Protein AF-A0A519DHJ1-F1 (afdb_monomer_lite)

Foldseek 3Di:
DDDDDDDPPDDDPDDDDDDDDDDDDDDDDDDPPPPPDPPQPPLVVLLVLLVVLQVQLQQCFAAPVDRGVVRLQVCLVVQLVCCVPVVVVVCVVVVDDPLRSVLSNLSSCLSVLLVVLSVVLVVVVVVVNLVSLQVSLCSLLVSVVSSQVSCCVPPNDDDDDRNRVSSVSSSVSSVSSRSPVRPPPVPPPPDPVNVVVVVVVVVVVVVVVVVPPDDDDDD

Sequence (219 aa):
MEEEEKGWWEATSGDEPEPEIKPETTQATEAPETTIGFDVLPRIKVLTISSVGLFFGLSSHWSWWYSSGFEALRNSFSDVAFILTDGRSLYSEWGLNPLEYIEWLMFPLLPLVFVTTFVVTWYNSLQGDWEFGRKASIFHLSFFGVWYLLSISQWGLFFPDSYNYGLWIAAASGIGLHPTVYGLVELEVLDEEEIANLAEDRNAGAEWLDEMQFPGNLP

Secondary structure (DSSP, 8-state):
-------TT---S-----------------------------HHHHHHHHHHHHHHHHHS--BTTBSSHHHHHHHHHHHHHHHHHTHHHHHHHHT--HHHHHHHHHHHHHHHHHHHHHHHHHHHHHHT--HHHHHHHHHHHHHHHHHHHHHHHHH------TTTHHHHHHHHHGGGG-GGGGT--------HHHHHHHHHHHHHHHHHHHHT-PPP---

Structure (mmCIF, N/CA/C/O backbone):
data_AF-A0A519DHJ1-F1
#
_entry.id   AF-A0A519DHJ1-F1
#
loop_
_atom_site.group_PDB
_atom_site.id
_atom_site.type_symbol
_atom_site.label_atom_id
_atom_site.label_alt_id
_atom_site.label_comp_id
_atom_site.label_asym_id
_atom_site.label_entity_id
_atom_site.label_seq_id
_atom_site.pdbx_PDB_ins_code
_atom_site.Cartn_x
_atom_site.Cartn_y
_atom_site.Cartn_z
_atom_site.occupancy
_atom_site.B_iso_or_equiv
_atom_site.auth_seq_id
_atom_site.auth_comp_id
_atom_site.auth_asym_id
_atom_site.auth_atom_id
_atom_site.pdbx_PDB_model_num
ATOM 1 N N . MET A 1 1 ? 42.495 -21.250 25.488 1.00 40.22 1 MET A N 1
ATOM 2 C CA . MET A 1 1 ? 41.791 -20.311 26.380 1.00 40.22 1 MET A CA 1
ATOM 3 C C . MET A 1 1 ? 41.094 -19.363 25.440 1.00 40.22 1 MET A C 1
ATOM 5 O O . MET A 1 1 ? 41.736 -18.469 24.912 1.00 40.22 1 MET A O 1
ATOM 9 N N . GLU A 1 2 ? 39.864 -19.713 25.095 1.00 40.19 2 GLU A N 1
ATOM 10 C CA . GLU A 1 2 ? 38.984 -18.906 24.257 1.00 40.19 2 GLU A CA 1
ATOM 11 C C . GLU A 1 2 ? 37.941 -18.337 25.217 1.00 40.19 2 GLU A C 1
ATOM 13 O O . GLU A 1 2 ? 37.320 -19.093 25.965 1.00 40.19 2 GLU A O 1
ATOM 18 N N . GLU A 1 3 ? 37.866 -17.012 25.295 1.00 46.22 3 GLU A N 1
ATOM 19 C CA . GLU A 1 3 ? 36.799 -16.313 26.003 1.00 46.22 3 GLU A CA 1
ATOM 20 C C . GLU A 1 3 ? 35.572 -16.326 25.087 1.00 46.22 3 GLU A C 1
ATOM 22 O O . GLU A 1 3 ? 35.619 -15.799 23.976 1.00 46.22 3 GLU A O 1
ATOM 27 N N . GLU A 1 4 ? 34.495 -16.981 25.519 1.00 49.06 4 GLU A N 1
ATOM 28 C CA . GLU A 1 4 ? 33.206 -16.929 24.829 1.00 49.06 4 GLU A CA 1
ATOM 29 C C . GLU A 1 4 ? 32.574 -15.546 25.065 1.00 49.06 4 GLU A C 1
ATOM 31 O O . GLU A 1 4 ? 32.216 -15.193 26.192 1.00 49.06 4 GLU A O 1
ATOM 36 N N . GLU A 1 5 ? 32.457 -14.740 24.005 1.00 46.06 5 GLU A N 1
ATOM 37 C CA . GLU A 1 5 ? 31.700 -13.485 24.022 1.00 46.06 5 GLU A CA 1
ATOM 38 C C . GLU A 1 5 ? 30.208 -13.775 24.250 1.00 46.06 5 GLU A C 1
ATOM 40 O O . GLU A 1 5 ? 29.524 -14.338 23.393 1.00 46.06 5 GLU A O 1
ATOM 45 N N . LYS A 1 6 ? 29.686 -13.353 25.406 1.00 54.97 6 LYS A N 1
ATOM 46 C CA . LYS A 1 6 ? 28.247 -13.355 25.689 1.00 54.97 6 LYS A CA 1
ATOM 47 C C . LYS A 1 6 ? 27.533 -12.311 24.834 1.00 54.97 6 LYS A C 1
ATOM 49 O O . LYS A 1 6 ? 27.802 -11.116 24.944 1.00 54.97 6 LYS A O 1
ATOM 54 N N . GLY A 1 7 ? 26.587 -12.762 24.015 1.00 42.69 7 GLY A N 1
ATOM 55 C CA . GLY A 1 7 ? 25.703 -11.888 23.249 1.00 42.69 7 GLY A CA 1
ATOM 56 C C . GLY A 1 7 ? 24.748 -11.102 24.152 1.00 42.69 7 GLY A C 1
ATOM 57 O O . GLY A 1 7 ? 24.217 -11.629 25.126 1.00 42.69 7 GLY A O 1
ATOM 58 N N . TRP A 1 8 ? 24.467 -9.849 23.792 1.00 54.00 8 TRP A N 1
ATOM 59 C CA . TRP A 1 8 ? 23.579 -8.915 24.512 1.00 54.00 8 TRP A CA 1
ATOM 60 C C . TRP A 1 8 ? 22.088 -9.324 24.540 1.00 54.00 8 TRP A C 1
ATOM 62 O O . TRP A 1 8 ? 21.239 -8.556 24.984 1.00 54.00 8 TRP A O 1
ATOM 72 N N . TRP A 1 9 ? 21.773 -10.529 24.061 1.00 52.12 9 TRP A N 1
ATOM 73 C CA . TRP A 1 9 ? 20.447 -11.145 23.977 1.00 52.12 9 TRP A CA 1
ATOM 74 C C . TRP A 1 9 ? 20.270 -12.345 24.928 1.00 52.12 9 TRP A C 1
ATOM 76 O O . TRP A 1 9 ? 19.193 -12.940 24.959 1.00 52.12 9 TRP A O 1
ATOM 86 N N . GLU A 1 10 ? 21.289 -12.724 25.706 1.00 52.91 10 GLU A N 1
ATOM 87 C CA . GLU A 1 10 ? 21.127 -13.716 26.775 1.00 52.91 10 GLU A CA 1
ATOM 88 C C . GLU A 1 10 ? 20.484 -13.063 28.005 1.00 52.91 10 GLU A C 1
ATOM 90 O O . GLU A 1 10 ? 21.122 -12.309 28.738 1.00 52.91 10 GLU A O 1
ATOM 95 N N . ALA A 1 11 ? 19.202 -13.353 28.235 1.00 44.94 11 ALA A N 1
ATOM 96 C CA . ALA A 1 11 ? 18.506 -12.947 29.449 1.00 44.94 11 ALA A CA 1
ATOM 97 C C . ALA A 1 11 ? 19.162 -13.608 30.674 1.00 44.94 11 ALA A C 1
ATOM 99 O O . ALA A 1 11 ? 19.157 -14.833 30.815 1.00 44.94 11 ALA A O 1
ATOM 100 N N . THR A 1 12 ? 19.724 -12.802 31.574 1.00 44.00 12 THR A N 1
ATOM 101 C CA . THR A 1 12 ? 20.176 -13.257 32.890 1.00 44.00 12 THR A CA 1
ATOM 102 C C . THR A 1 12 ? 18.972 -13.727 33.700 1.00 44.00 12 THR A C 1
ATOM 104 O O . THR A 1 12 ? 18.143 -12.928 34.127 1.00 44.00 12 THR A O 1
ATOM 107 N N . SER A 1 13 ? 18.870 -15.039 33.909 1.00 46.06 13 SER A N 1
ATOM 108 C CA . SER A 1 13 ? 17.897 -15.663 34.803 1.00 46.06 13 SER A CA 1
ATOM 109 C C . SER A 1 13 ? 18.254 -15.337 36.256 1.00 46.06 13 SER A C 1
ATOM 111 O O . SER A 1 13 ? 19.027 -16.069 36.879 1.00 46.06 13 SER A O 1
ATOM 113 N N . GLY A 1 14 ? 17.763 -14.218 36.785 1.00 47.16 14 GLY A N 1
ATOM 114 C CA . GLY A 1 14 ? 18.084 -13.874 38.166 1.00 47.16 14 GLY A CA 1
ATOM 115 C C . GLY A 1 14 ? 17.591 -12.542 38.704 1.00 47.16 14 GLY A C 1
ATOM 116 O O . GLY A 1 14 ? 18.294 -12.011 39.544 1.00 47.16 14 GLY A O 1
ATOM 117 N N . ASP A 1 15 ? 16.435 -12.030 38.277 1.00 42.12 15 ASP A N 1
ATOM 118 C CA . ASP A 1 15 ? 15.761 -10.916 38.968 1.00 42.12 15 ASP A CA 1
ATOM 119 C C . ASP A 1 15 ? 14.231 -11.093 38.887 1.00 42.12 15 ASP A C 1
ATOM 121 O O . ASP A 1 15 ? 13.513 -10.355 38.217 1.00 42.12 15 ASP A O 1
ATOM 125 N N . GLU A 1 16 ? 13.729 -12.137 39.548 1.00 45.50 16 GLU A N 1
ATOM 126 C CA . GLU A 1 16 ? 12.328 -12.222 39.980 1.00 45.50 16 GLU A CA 1
ATOM 127 C C . GLU A 1 16 ? 12.274 -11.689 41.423 1.00 45.50 16 GLU A C 1
ATOM 129 O O . GLU A 1 16 ? 12.840 -12.332 42.312 1.00 45.50 16 GLU A O 1
ATOM 134 N N . PRO A 1 17 ? 11.648 -10.534 41.712 1.00 41.81 17 PRO A N 1
ATOM 135 C CA . PRO A 1 17 ? 11.369 -10.168 43.093 1.00 41.81 17 PRO A CA 1
ATOM 136 C C . PRO A 1 17 ? 10.131 -10.932 43.593 1.00 41.81 17 PRO A C 1
ATOM 138 O O . PRO A 1 17 ? 9.044 -10.826 43.023 1.00 41.81 17 PRO A O 1
ATOM 141 N N . GLU A 1 18 ? 10.307 -11.713 44.664 1.00 38.34 18 GLU A N 1
ATOM 142 C CA . GLU A 1 18 ? 9.231 -12.386 45.405 1.00 38.34 18 GLU A CA 1
ATOM 143 C C . GLU A 1 18 ? 8.137 -11.396 45.869 1.00 38.34 18 GLU A C 1
ATOM 145 O O . GLU A 1 18 ? 8.435 -10.242 46.191 1.00 38.34 18 GLU A O 1
ATOM 150 N N . PRO A 1 19 ? 6.863 -11.828 45.959 1.00 42.72 19 PRO A N 1
ATOM 151 C CA . PRO A 1 19 ? 5.758 -10.951 46.332 1.00 42.72 19 PRO A CA 1
ATOM 152 C C . PRO A 1 19 ? 5.766 -10.630 47.837 1.00 42.72 19 PRO A C 1
ATOM 154 O O . PRO A 1 19 ? 5.479 -11.487 48.676 1.00 42.72 19 PRO A O 1
ATOM 157 N N . GLU A 1 20 ? 6.024 -9.370 48.191 1.00 37.19 20 GLU A N 1
ATOM 158 C CA . GLU A 1 20 ? 5.826 -8.869 49.553 1.00 37.19 20 GLU A CA 1
ATOM 159 C C . GLU A 1 20 ? 4.329 -8.675 49.856 1.00 37.19 20 GLU A C 1
ATOM 161 O O . GLU A 1 20 ? 3.652 -7.805 49.310 1.00 37.19 20 GLU A O 1
ATOM 166 N N . ILE A 1 21 ? 3.801 -9.491 50.769 1.00 45.00 21 ILE A N 1
ATOM 167 C CA . ILE A 1 21 ? 2.450 -9.365 51.330 1.00 45.00 21 ILE A CA 1
ATOM 168 C C . ILE A 1 21 ? 2.500 -8.445 52.556 1.00 45.00 21 ILE A C 1
ATOM 170 O O . ILE A 1 21 ? 3.233 -8.759 53.492 1.00 45.00 21 ILE A O 1
ATOM 174 N N . LYS A 1 22 ? 1.651 -7.404 52.623 1.00 35.47 22 LYS A N 1
ATOM 175 C CA . LYS A 1 22 ? 1.133 -6.783 53.872 1.00 35.47 22 LYS A CA 1
ATOM 176 C C . LYS A 1 22 ? -0.186 -6.001 53.613 1.00 35.47 22 LYS A C 1
ATOM 178 O O . LYS A 1 22 ? -0.484 -5.727 52.457 1.00 35.47 22 LYS A O 1
ATOM 183 N N . PRO A 1 23 ? -1.025 -5.739 54.643 1.00 39.06 23 PRO A N 1
ATOM 184 C CA . PRO A 1 23 ? -2.474 -5.977 54.592 1.00 39.06 23 PRO A CA 1
ATOM 185 C C . PRO A 1 23 ? -3.360 -4.724 54.417 1.00 39.06 23 PRO A C 1
ATOM 187 O O . PRO A 1 23 ? -2.905 -3.596 54.571 1.00 39.06 23 PRO A O 1
ATOM 190 N N . GLU A 1 24 ? -4.644 -4.992 54.133 1.00 40.38 24 GLU A N 1
ATOM 191 C CA . GLU A 1 24 ? -5.805 -4.094 53.972 1.00 40.38 24 GLU A CA 1
ATOM 192 C C . GLU A 1 24 ? -5.833 -2.826 54.845 1.00 40.38 24 GLU A C 1
ATOM 194 O O . GLU A 1 24 ? -5.648 -2.895 56.061 1.00 40.38 24 GLU A O 1
ATOM 199 N N . THR A 1 25 ? -6.269 -1.701 54.259 1.00 30.94 25 THR A N 1
ATOM 200 C CA . THR A 1 25 ? -7.565 -1.025 54.540 1.00 30.94 25 THR A CA 1
ATOM 201 C C . THR A 1 25 ? -7.517 0.412 54.009 1.00 30.94 25 THR A C 1
ATOM 203 O O . THR A 1 25 ? -6.634 1.169 54.399 1.00 30.94 25 THR A O 1
ATOM 206 N N . THR A 1 26 ? -8.482 0.815 53.175 1.00 30.89 26 THR A N 1
ATOM 207 C CA . THR A 1 26 ? -9.394 1.966 53.389 1.00 30.89 26 THR A CA 1
ATOM 208 C C . THR A 1 26 ? -10.263 2.130 52.139 1.00 30.89 26 THR A C 1
ATOM 210 O O . THR A 1 26 ? -9.759 2.317 51.037 1.00 30.89 26 THR A O 1
ATOM 213 N N . GLN A 1 27 ? -11.580 2.027 52.323 1.00 41.66 27 GLN A N 1
ATOM 214 C CA . GLN A 1 27 ? -12.593 2.332 51.316 1.00 41.66 27 GLN A CA 1
ATOM 215 C C . GLN A 1 27 ? -12.433 3.777 50.820 1.00 41.66 27 GLN A C 1
ATOM 217 O O . GLN A 1 27 ? -12.590 4.710 51.607 1.00 41.66 27 GLN A O 1
ATOM 222 N N . ALA A 1 28 ? -12.195 3.958 49.523 1.00 33.06 28 ALA A N 1
ATOM 223 C CA . ALA A 1 28 ? -12.460 5.208 48.826 1.00 33.06 28 ALA A CA 1
ATOM 224 C C . ALA A 1 28 ? -13.655 4.971 47.900 1.00 33.06 28 ALA A C 1
ATOM 226 O O . ALA A 1 28 ? -13.609 4.145 46.993 1.00 33.06 28 ALA A O 1
ATOM 227 N N . THR A 1 29 ? -14.757 5.645 48.209 1.00 32.31 29 THR A N 1
ATOM 228 C CA . THR A 1 29 ? -15.962 5.738 47.387 1.00 32.31 29 THR A CA 1
ATOM 229 C C . THR A 1 29 ? -15.586 6.138 45.960 1.00 32.31 29 THR A C 1
ATOM 231 O O . THR A 1 29 ? -15.068 7.234 45.759 1.00 32.31 29 THR A O 1
ATOM 234 N N . GLU A 1 30 ? -15.863 5.276 44.980 1.00 34.72 30 GLU A N 1
ATOM 235 C CA . GLU A 1 30 ? -15.754 5.614 43.558 1.00 34.72 30 GLU A CA 1
ATOM 236 C C . GLU A 1 30 ? -16.754 6.735 43.234 1.00 34.72 30 GLU A C 1
ATOM 238 O O . GLU A 1 30 ? -17.969 6.526 43.173 1.00 34.72 30 GLU A O 1
ATOM 243 N N . ALA A 1 31 ? -16.246 7.956 43.066 1.00 35.00 31 ALA A N 1
ATOM 244 C CA . ALA A 1 31 ? -16.953 9.003 42.347 1.00 35.00 31 ALA A CA 1
ATOM 245 C C . ALA A 1 31 ? -16.888 8.662 40.846 1.00 35.00 31 ALA A C 1
ATOM 247 O O . ALA A 1 31 ? -15.825 8.260 40.374 1.00 35.00 31 ALA A O 1
ATOM 248 N N . PRO A 1 32 ? -17.983 8.792 40.076 1.00 38.66 32 PRO A N 1
ATOM 249 C CA . PRO A 1 32 ? -17.944 8.502 38.652 1.00 38.66 32 PRO A CA 1
ATOM 250 C C . PRO A 1 32 ? -17.073 9.553 37.959 1.00 38.66 32 PRO A C 1
ATOM 252 O O . PRO A 1 32 ? -17.471 10.714 37.834 1.00 38.66 32 PRO A O 1
ATOM 255 N N . GLU A 1 33 ? -15.885 9.148 37.507 1.00 40.34 33 GLU A N 1
ATOM 256 C CA . GLU A 1 33 ? -15.060 9.951 36.611 1.00 40.34 33 GLU A CA 1
ATOM 257 C C . GLU A 1 33 ? -15.881 10.289 35.369 1.00 40.34 33 GLU A C 1
ATOM 259 O O . GLU A 1 33 ? -16.184 9.450 34.518 1.00 40.34 33 GLU A O 1
ATOM 264 N N . THR A 1 34 ? -16.286 11.550 35.286 1.00 36.47 34 THR A N 1
ATOM 265 C CA . THR A 1 34 ? -16.952 12.087 34.109 1.00 36.47 34 THR A CA 1
ATOM 266 C C . THR A 1 34 ? -15.848 12.453 33.125 1.00 36.47 34 THR A C 1
ATOM 268 O O . THR A 1 34 ? -15.402 13.595 33.064 1.00 36.47 34 THR A O 1
ATOM 271 N N . THR A 1 35 ? -15.342 11.459 32.395 1.00 37.88 35 THR A N 1
ATOM 272 C CA . THR A 1 35 ? -14.399 11.689 31.299 1.00 37.88 35 THR A CA 1
ATOM 273 C C . THR A 1 35 ? -15.132 12.412 30.171 1.00 37.88 35 THR A C 1
ATOM 275 O O . THR A 1 35 ? -16.057 11.892 29.549 1.00 37.88 35 THR A O 1
ATOM 278 N N . ILE A 1 36 ? -14.738 13.663 29.936 1.00 37.31 36 ILE A N 1
ATOM 279 C CA . ILE A 1 36 ? -15.196 14.479 28.812 1.00 37.31 36 ILE A CA 1
ATOM 280 C C . ILE A 1 36 ? -14.536 13.904 27.558 1.00 37.31 36 ILE A C 1
ATOM 282 O O . ILE A 1 36 ? -13.370 14.161 27.273 1.00 37.31 36 ILE A O 1
ATOM 286 N N . GLY A 1 37 ? -15.275 13.053 26.849 1.00 32.22 37 GLY A N 1
ATOM 287 C CA . GLY A 1 37 ? -14.807 12.400 25.637 1.00 32.22 37 GLY A CA 1
ATOM 288 C C . GLY A 1 37 ? -14.694 13.384 24.477 1.00 32.22 37 GLY A C 1
ATOM 289 O O . GLY A 1 37 ? -15.698 13.869 23.961 1.00 32.22 37 GLY A O 1
ATOM 290 N N . PHE A 1 38 ? -13.473 13.595 23.985 1.00 35.19 38 PHE A N 1
ATOM 291 C CA . PHE A 1 38 ? -13.293 13.608 22.534 1.00 35.19 38 PHE A CA 1
ATOM 292 C C . PHE A 1 38 ? -13.872 12.274 22.048 1.00 35.19 38 PHE A C 1
ATOM 294 O O . PHE A 1 38 ? -13.534 11.252 22.640 1.00 35.19 38 PHE A O 1
ATOM 301 N N . ASP A 1 39 ? -14.796 12.260 21.086 1.00 40.59 39 ASP A N 1
ATOM 302 C CA . ASP A 1 39 ? -15.514 11.039 20.685 1.00 40.59 39 ASP A CA 1
ATOM 303 C C . ASP A 1 39 ? -14.516 10.007 20.114 1.00 40.59 39 ASP A C 1
ATOM 305 O O . ASP A 1 39 ? -14.230 9.951 18.915 1.00 40.59 39 ASP A O 1
ATOM 309 N N . VAL A 1 40 ? -13.914 9.210 21.001 1.00 52.69 40 VAL A N 1
ATOM 310 C CA . VAL A 1 40 ? -13.003 8.118 20.676 1.00 52.69 40 VAL A CA 1
ATOM 311 C C . VAL A 1 40 ? -13.839 7.101 19.924 1.00 52.69 40 VAL A C 1
ATOM 313 O O . VAL A 1 40 ? -14.666 6.394 20.503 1.00 52.69 40 VAL A O 1
ATOM 316 N N . LEU A 1 41 ? -13.650 7.038 18.606 1.00 59.75 41 LEU A N 1
ATOM 317 C CA . LEU A 1 41 ? -14.301 6.036 17.774 1.00 59.75 41 LEU A CA 1
ATOM 318 C C . LEU A 1 41 ? -14.022 4.646 18.378 1.00 59.75 41 LEU A C 1
ATOM 320 O O . LEU A 1 41 ? -12.856 4.276 18.537 1.00 59.75 41 LEU A O 1
ATOM 324 N N . PRO A 1 42 ? -15.064 3.859 18.716 1.00 68.88 42 PRO A N 1
ATOM 325 C CA . PRO A 1 42 ? -14.884 2.528 19.272 1.00 68.88 42 PRO A CA 1
ATOM 326 C C . PRO A 1 42 ? -13.931 1.706 18.404 1.00 68.88 42 PRO A C 1
ATOM 328 O O . PRO A 1 42 ? -14.093 1.665 17.184 1.00 68.88 42 PRO A O 1
ATOM 331 N N . ARG A 1 43 ? -12.973 1.007 19.020 1.00 70.69 43 ARG A N 1
ATOM 332 C CA . ARG A 1 43 ? -11.906 0.265 18.314 1.00 70.69 43 ARG A CA 1
ATOM 333 C C . ARG A 1 43 ? -12.433 -0.662 17.211 1.00 70.69 43 ARG A C 1
ATOM 335 O O . ARG A 1 43 ? -11.867 -0.728 16.126 1.00 70.69 43 ARG A O 1
ATOM 342 N N . ILE A 1 44 ? -13.569 -1.318 17.454 1.00 74.44 44 ILE A N 1
ATOM 343 C CA . ILE A 1 44 ? -14.252 -2.171 16.467 1.00 74.44 44 ILE A CA 1
ATOM 344 C C . ILE A 1 44 ? -14.730 -1.363 15.252 1.00 74.44 44 ILE A C 1
ATOM 346 O O . ILE A 1 44 ? -14.609 -1.832 14.122 1.00 74.44 44 ILE A O 1
ATOM 350 N N . LYS A 1 45 ? -15.248 -0.145 15.452 1.00 77.25 45 LYS A N 1
ATOM 351 C CA . LYS A 1 45 ? -15.658 0.733 14.346 1.00 77.25 45 LYS A CA 1
ATOM 352 C C . LYS A 1 45 ? -14.456 1.160 13.514 1.00 77.25 45 LYS A C 1
ATOM 354 O O . LYS A 1 45 ? -14.558 1.155 12.295 1.00 77.25 45 LYS A O 1
ATOM 359 N N . VAL A 1 46 ? -13.323 1.463 14.145 1.00 75.81 46 VAL A N 1
ATOM 360 C CA . VAL A 1 46 ? -12.081 1.799 13.436 1.00 75.81 46 VAL A CA 1
ATOM 361 C C . VAL A 1 46 ? -11.604 0.631 12.582 1.00 75.81 46 VAL A C 1
ATOM 363 O O . VAL A 1 46 ? -11.423 0.791 11.379 1.00 75.81 46 VAL A O 1
ATOM 366 N N . LEU A 1 47 ? -11.467 -0.554 13.180 1.00 80.88 47 LEU A N 1
ATOM 367 C CA . LEU A 1 47 ? -11.087 -1.760 12.449 1.00 80.88 47 LEU A CA 1
ATOM 368 C C . LEU A 1 47 ? -12.064 -2.047 11.307 1.00 80.88 47 LEU A C 1
ATOM 370 O O . LEU A 1 47 ? -11.635 -2.418 10.220 1.00 80.88 47 LEU A O 1
ATOM 374 N N . THR A 1 48 ? -13.363 -1.811 11.511 1.00 83.69 48 THR A N 1
ATOM 375 C CA . THR A 1 48 ? -14.381 -1.928 10.456 1.00 83.69 48 THR A CA 1
ATOM 376 C C . THR A 1 48 ? -14.143 -0.916 9.333 1.00 83.69 48 THR A C 1
ATOM 378 O O . THR A 1 48 ? -14.160 -1.297 8.168 1.00 83.69 48 THR A O 1
ATOM 381 N N . ILE A 1 49 ? -13.868 0.352 9.652 1.00 84.88 49 ILE A N 1
ATOM 382 C CA . ILE A 1 49 ? -13.565 1.392 8.658 1.00 84.88 49 ILE A CA 1
ATOM 383 C C . ILE A 1 49 ? -12.290 1.045 7.886 1.00 84.88 49 ILE A C 1
ATOM 385 O O . ILE A 1 49 ? -12.305 1.101 6.660 1.00 84.88 49 ILE A O 1
ATOM 389 N N . SER A 1 50 ? -11.221 0.614 8.562 1.00 86.81 50 SER A N 1
ATOM 390 C CA . SER A 1 50 ? -10.004 0.130 7.902 1.00 86.81 50 SER A CA 1
ATOM 391 C C . SER A 1 50 ? -10.266 -1.091 7.032 1.00 86.81 50 SER A C 1
ATOM 393 O O . SER A 1 50 ? -9.752 -1.153 5.923 1.00 86.81 50 SER A O 1
ATOM 395 N N . SER A 1 51 ? -11.102 -2.031 7.483 1.00 89.62 51 SER A N 1
ATOM 396 C CA . SER A 1 51 ? -11.482 -3.213 6.695 1.00 89.62 51 SER A CA 1
ATOM 397 C C . SER A 1 51 ? -12.183 -2.806 5.404 1.00 89.62 51 SER A C 1
ATOM 399 O O . SER A 1 51 ? -11.831 -3.268 4.321 1.00 89.62 51 SER A O 1
ATOM 401 N N . VAL A 1 52 ? -13.178 -1.922 5.523 1.00 91.19 52 VAL A N 1
ATOM 402 C CA . VAL A 1 52 ? -13.957 -1.413 4.391 1.00 91.19 52 VAL A CA 1
ATOM 403 C C . VAL A 1 52 ? -13.059 -0.611 3.455 1.00 91.19 52 VAL A C 1
ATOM 405 O O . VAL A 1 52 ? -13.121 -0.813 2.246 1.00 91.19 52 VAL A O 1
ATOM 408 N N . GLY A 1 53 ? -12.196 0.245 4.003 1.00 93.19 53 GLY A N 1
ATOM 409 C CA . GLY A 1 53 ? -11.221 1.022 3.246 1.00 93.19 53 GLY A CA 1
ATOM 410 C C . GLY A 1 53 ? -10.267 0.125 2.466 1.00 93.19 53 GLY A C 1
ATOM 411 O O . GLY A 1 53 ? -10.156 0.268 1.254 1.00 93.19 53 GLY A O 1
ATOM 412 N N . LEU A 1 54 ? -9.647 -0.858 3.121 1.00 95.19 54 LEU A N 1
ATOM 413 C CA . LEU A 1 54 ? -8.741 -1.796 2.463 1.00 95.19 54 LEU A CA 1
ATOM 414 C C . LEU A 1 54 ? -9.457 -2.591 1.368 1.00 95.19 54 LEU A C 1
ATOM 416 O O . LEU A 1 54 ? -8.959 -2.678 0.248 1.00 95.19 54 LEU A O 1
ATOM 420 N N . PHE A 1 55 ? -10.637 -3.140 1.662 1.00 96.12 55 PHE A N 1
ATOM 421 C CA . PHE A 1 55 ? -11.413 -3.901 0.685 1.00 96.12 55 PHE A CA 1
ATOM 422 C C . PHE A 1 55 ? -11.805 -3.047 -0.526 1.00 96.12 55 PHE A C 1
ATOM 424 O O . PHE A 1 55 ? -11.663 -3.488 -1.669 1.00 96.12 55 PHE A O 1
ATOM 431 N N . PHE A 1 56 ? -12.272 -1.819 -0.291 1.00 95.94 56 PHE A N 1
ATOM 432 C CA . PHE A 1 56 ? -12.635 -0.898 -1.360 1.00 95.94 56 PHE A CA 1
ATOM 433 C C . PHE A 1 56 ? -11.409 -0.485 -2.177 1.00 95.94 56 PHE A C 1
ATOM 435 O O . PHE A 1 56 ? -11.464 -0.519 -3.403 1.00 95.94 56 PHE A O 1
ATOM 442 N N . GLY A 1 57 ? -10.288 -0.176 -1.521 1.00 95.88 57 GLY A N 1
ATOM 443 C CA . GLY A 1 57 ? -9.022 0.146 -2.178 1.00 95.88 57 GLY A CA 1
ATOM 444 C C . GLY A 1 57 ? -8.516 -0.994 -3.063 1.00 95.88 57 GLY A C 1
ATOM 445 O O . GLY A 1 57 ? -8.191 -0.771 -4.225 1.00 95.88 57 GLY A O 1
ATOM 446 N N . LEU A 1 58 ? -8.552 -2.236 -2.567 1.00 97.19 58 LEU A N 1
ATOM 447 C CA . LEU A 1 58 ? -8.156 -3.421 -3.338 1.00 97.19 58 LEU A CA 1
ATOM 448 C C . LEU A 1 58 ? -9.131 -3.766 -4.471 1.00 97.19 58 LEU A C 1
ATOM 450 O O . LEU A 1 58 ? -8.717 -4.314 -5.488 1.00 97.19 58 LEU A O 1
ATOM 454 N N . SER A 1 59 ? -10.416 -3.449 -4.329 1.00 97.12 59 SER A N 1
ATOM 455 C CA . SER A 1 59 ? -11.413 -3.661 -5.392 1.00 97.12 59 SER A CA 1
ATOM 456 C C . SER A 1 59 ? -11.376 -2.578 -6.475 1.00 97.12 59 SER A C 1
ATOM 458 O O . SER A 1 59 ? -11.973 -2.747 -7.536 1.00 97.12 59 SER A O 1
ATOM 460 N N . SER A 1 60 ? -10.710 -1.460 -6.197 1.00 95.69 60 SER A N 1
ATOM 461 C CA . SER A 1 60 ? -10.668 -0.268 -7.039 1.00 95.69 60 SER A CA 1
ATOM 462 C C . SER A 1 60 ? -9.447 -0.243 -7.949 1.00 95.69 60 SER A C 1
ATOM 464 O O . SER A 1 60 ? -8.466 -0.939 -7.692 1.00 95.69 60 SER A O 1
ATOM 466 N N . HIS A 1 61 ? -9.493 0.613 -8.974 1.00 95.19 61 HIS A N 1
ATOM 467 C CA . HIS A 1 61 ? -8.397 0.808 -9.927 1.00 95.19 61 HIS A CA 1
ATOM 468 C C . HIS A 1 61 ? -7.083 1.131 -9.207 1.00 95.19 61 HIS A C 1
ATOM 470 O O . HIS A 1 61 ? -7.037 2.033 -8.366 1.00 95.19 61 HIS A O 1
ATOM 476 N N . TRP A 1 62 ? -6.034 0.369 -9.517 1.00 95.31 62 TRP A N 1
ATOM 477 C CA . TRP A 1 62 ? -4.799 0.359 -8.735 1.00 95.31 62 TRP A CA 1
ATOM 478 C C . TRP A 1 62 ? -3.657 1.109 -9.405 1.00 95.31 62 TRP A C 1
ATOM 480 O O . TRP A 1 62 ? -2.965 1.901 -8.769 1.00 95.31 62 TRP A O 1
ATOM 490 N N . SER A 1 63 ? -3.461 0.854 -10.692 1.00 92.75 63 SER A N 1
ATOM 491 C CA . SER A 1 63 ? -2.530 1.590 -11.535 1.00 92.75 63 SER A CA 1
ATOM 492 C C . SER A 1 63 ? -2.904 1.400 -12.995 1.00 92.75 63 SER A C 1
ATOM 494 O O . SER A 1 63 ? -3.785 0.615 -13.330 1.00 92.75 63 SER A O 1
ATOM 496 N N . TRP A 1 64 ? -2.154 2.041 -13.889 1.00 88.00 64 TRP A N 1
ATOM 497 C CA . TRP A 1 64 ? -2.260 1.784 -15.324 1.00 88.00 64 TRP A CA 1
ATOM 498 C C . TRP A 1 64 ? -2.122 0.291 -15.682 1.00 88.00 64 TRP A C 1
ATOM 500 O O . TRP A 1 64 ? -2.692 -0.167 -16.669 1.00 88.00 64 TRP A O 1
ATOM 510 N N . TRP A 1 65 ? -1.347 -0.474 -14.906 1.00 88.69 65 TRP A N 1
ATOM 511 C CA . TRP A 1 65 ? -1.043 -1.879 -15.202 1.00 88.69 65 TRP A CA 1
ATOM 512 C C . TRP A 1 65 ? -2.080 -2.845 -14.630 1.00 88.69 65 TRP A C 1
ATOM 514 O O . TRP A 1 65 ? -2.198 -3.963 -15.123 1.00 88.69 65 TRP A O 1
ATOM 524 N N . TYR A 1 66 ? -2.836 -2.416 -13.615 1.00 94.50 66 TYR A N 1
ATOM 525 C CA . TYR A 1 66 ? -3.759 -3.278 -12.887 1.00 94.50 66 TYR A CA 1
ATOM 526 C C . TYR A 1 66 ? -5.122 -2.625 -12.718 1.00 94.50 66 TYR A C 1
ATOM 528 O O . TYR A 1 66 ? -5.271 -1.571 -12.093 1.00 94.50 66 TYR A O 1
ATOM 536 N N . SER A 1 67 ? -6.145 -3.338 -13.188 1.00 94.12 67 SER A N 1
ATOM 537 C CA . SER A 1 67 ? -7.537 -2.911 -13.073 1.00 94.12 67 SER A CA 1
ATOM 538 C C . SER A 1 67 ? -8.024 -2.874 -11.625 1.00 94.12 67 SER A C 1
ATOM 540 O O . SER A 1 67 ? -8.982 -2.164 -11.323 1.00 94.12 67 SER A O 1
ATOM 542 N N . SER A 1 68 ? -7.381 -3.635 -10.731 1.00 97.06 68 SER A N 1
ATOM 543 C CA . SER A 1 68 ? -7.686 -3.646 -9.302 1.00 97.06 68 SER A CA 1
ATOM 544 C C . SER A 1 68 ? -6.484 -4.005 -8.429 1.00 97.06 68 SER A C 1
ATOM 546 O O . SER A 1 68 ? -5.542 -4.660 -8.877 1.00 97.06 68 SER A O 1
ATOM 548 N N . GLY A 1 69 ? -6.534 -3.638 -7.149 1.00 96.56 69 GLY A N 1
ATOM 549 C CA . GLY A 1 69 ? -5.533 -4.055 -6.166 1.00 96.56 69 GLY A CA 1
ATOM 550 C C . GLY A 1 69 ? -5.547 -5.560 -5.881 1.00 96.56 69 GLY A C 1
ATOM 551 O O . GLY A 1 69 ? -4.505 -6.124 -5.566 1.00 96.56 69 GLY A O 1
ATOM 552 N N . PHE A 1 70 ? -6.681 -6.247 -6.052 1.00 97.62 70 PHE A N 1
ATOM 553 C CA . PHE A 1 70 ? -6.735 -7.714 -6.003 1.00 97.62 70 PHE A CA 1
ATOM 554 C C . PHE A 1 70 ? -6.011 -8.367 -7.180 1.00 97.62 70 PHE A C 1
ATOM 556 O O . PHE A 1 70 ? -5.356 -9.395 -7.003 1.00 97.62 70 PHE A O 1
ATOM 563 N N . GLU A 1 71 ? -6.104 -7.778 -8.373 1.00 97.44 71 GLU A N 1
ATOM 564 C CA . GLU A 1 71 ? -5.314 -8.216 -9.522 1.00 97.44 71 GLU A CA 1
ATOM 565 C C . GLU A 1 71 ? -3.817 -7.997 -9.267 1.00 97.44 71 GLU A C 1
ATOM 567 O O . GLU A 1 71 ? -3.032 -8.929 -9.441 1.00 97.44 71 GLU A O 1
ATOM 572 N N . ALA A 1 72 ? -3.437 -6.821 -8.757 1.00 96.69 72 ALA A N 1
ATOM 573 C CA . ALA A 1 72 ? -2.059 -6.533 -8.361 1.00 96.69 72 ALA A CA 1
ATOM 574 C C . ALA A 1 72 ? -1.553 -7.510 -7.281 1.00 96.69 72 ALA A C 1
ATOM 576 O O . ALA A 1 72 ? -0.464 -8.061 -7.396 1.00 96.69 72 ALA A O 1
ATOM 577 N N . LEU A 1 73 ? -2.366 -7.806 -6.261 1.00 97.12 73 LEU A N 1
ATOM 578 C CA . LEU A 1 73 ? -2.040 -8.777 -5.213 1.00 97.12 73 LEU A CA 1
ATOM 579 C C . LEU A 1 73 ? -1.798 -10.177 -5.786 1.00 97.12 73 LEU A C 1
ATOM 581 O O . LEU A 1 73 ? -0.845 -10.850 -5.400 1.00 97.12 73 LEU A O 1
ATOM 585 N N . ARG A 1 74 ? -2.664 -10.619 -6.705 1.00 97.06 74 ARG A N 1
ATOM 586 C CA . ARG A 1 74 ? -2.555 -11.928 -7.355 1.00 97.06 74 ARG A CA 1
ATOM 587 C C . ARG A 1 74 ? -1.263 -12.051 -8.164 1.00 97.06 74 ARG A C 1
ATOM 589 O O . ARG A 1 74 ? -0.656 -13.120 -8.154 1.00 97.06 74 ARG A O 1
ATOM 596 N N . ASN A 1 75 ? -0.873 -10.991 -8.867 1.00 96.75 75 ASN A N 1
ATOM 597 C CA . ASN A 1 75 ? 0.303 -10.987 -9.739 1.00 96.75 75 ASN A CA 1
ATOM 598 C C . ASN A 1 75 ? 1.603 -10.620 -9.005 1.00 96.75 75 ASN A C 1
ATOM 600 O O . ASN A 1 75 ? 2.678 -10.931 -9.504 1.00 96.75 75 ASN A O 1
ATOM 604 N N . SER A 1 76 ? 1.512 -10.088 -7.783 1.00 95.81 76 SER A N 1
ATOM 605 C CA . SER A 1 76 ? 2.626 -9.576 -6.977 1.00 95.81 76 SER A CA 1
ATOM 606 C C . SER A 1 76 ? 3.887 -10.451 -6.986 1.00 95.81 76 SER A C 1
ATOM 608 O O . SER A 1 76 ? 4.972 -9.971 -7.302 1.00 95.81 76 SER A O 1
ATOM 610 N N . PHE A 1 77 ? 3.772 -11.756 -6.710 1.00 95.19 77 PHE A N 1
ATOM 611 C CA . PHE A 1 77 ? 4.938 -12.650 -6.714 1.00 95.19 77 PHE A CA 1
ATOM 612 C C . PHE A 1 77 ? 5.538 -12.857 -8.110 1.00 95.19 77 PHE A C 1
ATOM 614 O O . PHE A 1 77 ? 6.755 -12.979 -8.235 1.00 95.19 77 PHE A O 1
ATOM 621 N N . SER A 1 78 ? 4.697 -12.899 -9.147 1.00 95.12 78 SER A N 1
ATOM 622 C CA . SER A 1 78 ? 5.152 -12.982 -10.538 1.00 95.12 78 SER A CA 1
ATOM 623 C C . SER A 1 78 ? 5.885 -11.707 -10.943 1.00 95.12 78 SER A C 1
ATOM 625 O O . SER A 1 78 ? 6.921 -11.784 -11.594 1.00 95.12 78 SER A O 1
ATOM 627 N N . ASP A 1 79 ? 5.385 -10.550 -10.517 1.00 94.12 79 ASP A N 1
ATOM 628 C CA . ASP A 1 79 ? 5.973 -9.247 -10.827 1.00 94.12 79 ASP A CA 1
ATOM 629 C C . ASP A 1 79 ? 7.314 -9.060 -10.115 1.00 94.12 79 ASP A C 1
ATOM 631 O O . ASP A 1 79 ? 8.296 -8.646 -10.725 1.00 94.12 79 ASP A O 1
ATOM 635 N N . VAL A 1 80 ? 7.394 -9.448 -8.838 1.00 94.19 80 VAL A N 1
ATOM 636 C CA . VAL A 1 80 ? 8.657 -9.469 -8.085 1.00 94.19 80 VAL A CA 1
ATOM 637 C C . VAL A 1 80 ? 9.661 -10.402 -8.753 1.00 94.19 80 VAL A C 1
ATOM 639 O O . VAL A 1 80 ? 10.816 -10.022 -8.935 1.00 94.19 80 VAL A O 1
ATOM 642 N N . ALA A 1 81 ? 9.238 -11.609 -9.143 1.00 92.75 81 ALA A N 1
ATOM 643 C CA . ALA A 1 81 ? 10.111 -12.544 -9.842 1.00 92.75 81 ALA A CA 1
ATOM 644 C C . ALA A 1 81 ? 10.630 -11.936 -11.150 1.00 92.75 81 ALA A C 1
ATOM 646 O O . ALA A 1 81 ? 11.840 -11.907 -11.345 1.00 92.75 81 ALA A O 1
ATOM 647 N N . PHE A 1 82 ? 9.741 -11.373 -11.974 1.00 90.38 82 PHE A N 1
ATOM 648 C CA . PHE A 1 82 ? 10.089 -10.704 -13.227 1.00 90.38 82 PHE A CA 1
ATOM 649 C C . PHE A 1 82 ? 11.106 -9.574 -13.026 1.00 90.38 82 PHE A C 1
ATOM 651 O O . PHE A 1 82 ? 12.111 -9.512 -13.733 1.00 90.38 82 PHE A O 1
ATOM 658 N N . ILE A 1 83 ? 10.902 -8.702 -12.034 1.00 89.81 83 ILE A N 1
ATOM 659 C CA . ILE A 1 83 ? 11.838 -7.606 -11.742 1.00 89.81 83 ILE A CA 1
ATOM 660 C C . ILE A 1 83 ? 13.209 -8.162 -11.339 1.00 89.81 83 ILE A C 1
ATOM 662 O O . ILE A 1 83 ? 14.237 -7.673 -11.806 1.00 89.81 83 ILE A O 1
ATOM 666 N N . LEU A 1 84 ? 13.244 -9.211 -10.513 1.00 89.38 84 LEU A N 1
ATOM 667 C CA . LEU A 1 84 ? 14.494 -9.800 -10.033 1.00 89.38 84 LEU A CA 1
ATOM 668 C C . LEU A 1 84 ? 15.241 -10.621 -11.098 1.00 89.38 84 LEU A C 1
ATOM 670 O O . LEU A 1 84 ? 16.473 -10.676 -11.049 1.00 89.38 84 LEU A O 1
ATOM 674 N N . THR A 1 85 ? 14.539 -11.262 -12.037 1.00 87.12 85 THR A N 1
ATOM 675 C CA . THR A 1 85 ? 15.148 -12.091 -13.092 1.00 87.12 85 THR A CA 1
ATOM 676 C C . THR A 1 85 ? 15.467 -11.283 -14.338 1.00 87.12 85 THR A C 1
ATOM 678 O O . THR A 1 85 ? 16.620 -11.223 -14.766 1.00 87.12 85 THR A O 1
ATOM 681 N N . ASP A 1 86 ? 14.452 -10.636 -14.895 1.00 81.44 86 ASP A N 1
ATOM 682 C CA . ASP A 1 86 ? 14.507 -9.988 -16.201 1.00 81.44 86 ASP A CA 1
ATOM 683 C C . ASP A 1 86 ? 14.717 -8.479 -16.056 1.00 81.44 86 ASP A C 1
ATOM 685 O O . ASP A 1 86 ? 15.431 -7.866 -16.855 1.00 81.44 86 ASP A O 1
ATOM 689 N N . GLY A 1 87 ? 14.214 -7.885 -14.969 1.00 71.69 87 GLY A N 1
ATOM 690 C CA . GLY A 1 87 ? 14.388 -6.466 -14.657 1.00 71.69 87 GLY A CA 1
ATOM 691 C C . GLY A 1 87 ? 15.851 -6.041 -14.522 1.00 71.69 87 GLY A C 1
ATOM 692 O O . GLY A 1 87 ? 16.186 -4.909 -14.855 1.00 71.69 87 GLY A O 1
ATOM 693 N N . ARG A 1 88 ? 16.768 -6.942 -14.140 1.00 68.69 88 ARG A N 1
ATOM 694 C CA . ARG A 1 88 ? 18.211 -6.639 -14.094 1.00 68.69 88 ARG A CA 1
ATOM 695 C C . ARG A 1 88 ? 18.843 -6.483 -15.481 1.00 68.69 88 ARG A C 1
ATOM 697 O O . ARG A 1 88 ? 19.800 -5.726 -15.630 1.00 68.69 88 ARG A O 1
ATOM 704 N N . SER A 1 89 ? 18.331 -7.188 -16.488 1.00 70.19 89 SER A N 1
ATOM 705 C CA . SER A 1 89 ? 18.767 -6.992 -17.877 1.00 70.19 89 SER A CA 1
ATOM 706 C C . SER A 1 89 ? 18.213 -5.675 -18.431 1.00 70.19 89 SER A C 1
ATOM 708 O O . SER A 1 89 ? 18.974 -4.857 -18.956 1.00 70.19 89 SER A O 1
ATOM 710 N N . LEU A 1 90 ? 16.935 -5.398 -18.147 1.00 63.38 90 LEU A N 1
ATOM 711 C CA . LEU A 1 90 ? 16.251 -4.151 -18.495 1.00 63.38 90 LEU A CA 1
ATOM 712 C C . LEU A 1 90 ? 16.880 -2.928 -17.808 1.00 63.38 90 LEU A C 1
ATOM 714 O O . LEU A 1 90 ? 16.997 -1.884 -18.433 1.00 63.38 90 LEU A O 1
ATOM 718 N N . TYR A 1 91 ? 17.389 -3.064 -16.579 1.00 63.56 91 TYR A N 1
ATOM 719 C CA . TYR A 1 91 ? 18.130 -2.025 -15.850 1.00 63.56 91 TYR A CA 1
ATOM 720 C C . TYR A 1 91 ? 19.293 -1.448 -16.669 1.00 63.56 91 TYR A C 1
ATOM 722 O O . TYR A 1 91 ? 19.481 -0.234 -16.721 1.00 63.56 91 TYR A O 1
ATOM 730 N N . SER A 1 92 ? 20.061 -2.316 -17.337 1.00 66.69 92 SER A N 1
ATOM 731 C CA . SER A 1 92 ? 21.193 -1.886 -18.166 1.00 66.69 92 SER A CA 1
ATOM 732 C C . SER A 1 92 ? 20.771 -1.283 -19.505 1.00 66.69 92 SER A C 1
ATOM 734 O O . SER A 1 92 ? 21.438 -0.378 -19.999 1.00 66.69 92 SER A O 1
ATOM 736 N N . GLU A 1 93 ? 19.659 -1.750 -20.072 1.00 71.75 93 GLU A N 1
ATOM 737 C CA . GLU A 1 93 ? 19.150 -1.280 -21.363 1.00 71.75 93 GLU A CA 1
ATOM 738 C C . GLU A 1 93 ? 18.376 0.040 -21.242 1.00 71.75 93 GLU A C 1
ATOM 740 O O . GLU A 1 93 ? 18.428 0.872 -22.145 1.00 71.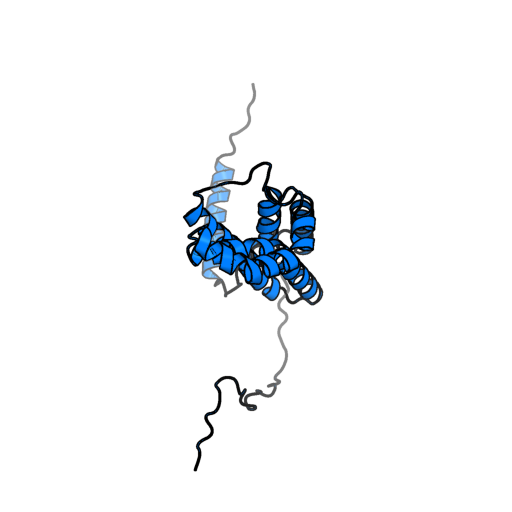75 93 GLU A O 1
ATOM 745 N N . TRP A 1 94 ? 17.671 0.243 -20.127 1.00 69.38 94 TRP A N 1
ATOM 746 C CA . TRP A 1 94 ? 16.785 1.388 -19.893 1.00 69.38 94 TRP A CA 1
ATOM 747 C C . TRP A 1 94 ? 17.468 2.483 -19.065 1.00 69.38 94 TRP A C 1
ATOM 749 O O . TRP A 1 94 ? 16.913 3.564 -18.896 1.00 69.38 94 TRP A O 1
ATOM 759 N N . GLY A 1 95 ? 18.692 2.229 -18.587 1.00 74.56 95 GLY A N 1
ATOM 760 C CA . GLY A 1 95 ? 19.490 3.204 -17.845 1.00 74.56 95 GLY A CA 1
ATOM 761 C C . GLY A 1 95 ? 18.923 3.541 -16.467 1.00 74.56 95 GLY A C 1
ATOM 762 O O . GLY A 1 95 ? 19.149 4.652 -15.987 1.00 74.56 95 GLY A O 1
ATOM 763 N N . LEU A 1 96 ? 18.197 2.604 -15.846 1.00 75.75 96 LEU A N 1
ATOM 764 C CA . LEU A 1 96 ? 17.556 2.820 -14.549 1.00 75.75 96 LEU A CA 1
ATOM 765 C C . LEU A 1 96 ? 18.613 3.077 -13.467 1.00 75.75 96 LEU A C 1
ATOM 767 O O . LEU A 1 96 ? 19.665 2.435 -13.418 1.00 75.75 96 LEU A O 1
ATOM 771 N N . ASN A 1 97 ? 18.327 4.008 -12.562 1.00 85.12 97 ASN A N 1
ATOM 772 C CA . ASN A 1 97 ? 19.136 4.222 -11.360 1.00 85.12 97 ASN A CA 1
ATOM 773 C C . ASN A 1 97 ? 18.793 3.150 -10.300 1.00 85.12 97 ASN A C 1
ATOM 775 O O . ASN A 1 97 ? 17.654 2.679 -10.267 1.00 85.12 97 ASN A O 1
ATOM 779 N N . PRO A 1 98 ? 19.707 2.778 -9.378 1.00 86.62 98 PRO A N 1
ATOM 780 C CA . PRO A 1 98 ? 19.364 1.888 -8.265 1.00 86.62 98 PRO A CA 1
ATOM 781 C C . PRO A 1 98 ? 18.096 2.276 -7.483 1.00 86.62 98 PRO A C 1
ATOM 783 O O . PRO A 1 98 ? 17.353 1.393 -7.065 1.00 86.62 98 PRO A O 1
ATOM 786 N N . LEU A 1 99 ? 17.823 3.573 -7.296 1.00 90.00 99 LEU A N 1
ATOM 787 C CA . LEU A 1 99 ? 16.621 4.046 -6.595 1.00 90.00 99 LEU A CA 1
ATOM 788 C C . LEU A 1 99 ? 15.328 3.747 -7.362 1.00 90.00 99 LEU A C 1
ATOM 790 O O . LEU A 1 99 ? 14.329 3.379 -6.752 1.00 90.00 99 LEU A O 1
ATOM 794 N N . GLU A 1 100 ? 15.363 3.864 -8.685 1.00 87.50 100 GLU A N 1
ATOM 795 C CA . GLU A 1 100 ? 14.235 3.549 -9.565 1.00 87.50 100 GLU A CA 1
ATOM 796 C C . GLU A 1 100 ? 13.968 2.042 -9.592 1.00 87.50 100 GLU A C 1
ATOM 798 O O . GLU A 1 100 ? 12.828 1.600 -9.509 1.00 87.50 100 GLU A O 1
ATOM 803 N N . TYR A 1 101 ? 15.030 1.233 -9.585 1.00 88.31 101 TYR A N 1
ATOM 804 C CA . TYR A 1 101 ? 14.899 -0.216 -9.463 1.00 88.31 101 TYR A CA 1
ATOM 805 C C . TYR A 1 101 ? 14.247 -0.635 -8.134 1.00 88.31 101 TYR A C 1
ATOM 807 O O . TYR A 1 101 ? 13.409 -1.536 -8.106 1.00 88.31 101 TYR A O 1
ATOM 815 N N . ILE A 1 102 ? 14.611 0.022 -7.025 1.00 91.50 102 ILE A N 1
ATOM 816 C CA . ILE A 1 102 ? 13.981 -0.217 -5.717 1.00 91.50 102 ILE A CA 1
ATOM 817 C C . ILE A 1 102 ? 12.509 0.204 -5.746 1.00 91.50 102 ILE A C 1
ATOM 819 O O . ILE A 1 102 ? 11.668 -0.541 -5.253 1.00 91.50 102 ILE A O 1
ATOM 823 N N . GLU A 1 103 ? 12.186 1.357 -6.333 1.00 92.56 103 GLU A N 1
ATOM 824 C CA . GLU A 1 103 ? 10.806 1.835 -6.486 1.00 92.56 103 GLU A CA 1
ATOM 825 C C . GLU A 1 103 ? 9.939 0.821 -7.241 1.00 92.56 103 GLU A C 1
ATOM 827 O O . GLU A 1 103 ? 8.915 0.378 -6.714 1.00 92.56 103 GLU A O 1
ATOM 832 N N . TRP A 1 104 ? 10.419 0.357 -8.399 1.00 91.25 104 TRP A N 1
ATOM 833 C CA . TRP A 1 104 ? 9.760 -0.681 -9.190 1.00 91.25 104 TRP A CA 1
ATOM 834 C C . TRP A 1 104 ? 9.567 -1.974 -8.407 1.00 91.25 104 TRP A C 1
ATOM 836 O O . TRP A 1 104 ? 8.512 -2.590 -8.509 1.00 91.25 104 TRP A O 1
ATOM 846 N N . LEU A 1 105 ? 10.556 -2.387 -7.609 1.00 92.94 105 LEU A N 1
ATOM 847 C CA . LEU A 1 105 ? 10.460 -3.588 -6.776 1.00 92.94 105 LEU A CA 1
ATOM 848 C C . LEU A 1 105 ? 9.468 -3.420 -5.616 1.00 92.94 105 LEU A C 1
ATOM 850 O O . LEU A 1 105 ? 8.800 -4.379 -5.230 1.00 92.94 105 LEU A O 1
ATOM 854 N N . MET A 1 106 ? 9.358 -2.218 -5.048 1.00 96.56 106 MET A N 1
ATOM 855 C CA . MET A 1 106 ? 8.423 -1.927 -3.963 1.00 96.56 106 MET A CA 1
ATOM 856 C C . MET A 1 106 ? 6.971 -1.918 -4.438 1.00 96.56 106 MET A C 1
ATOM 858 O O . MET A 1 106 ? 6.102 -2.385 -3.702 1.00 96.56 106 MET A O 1
ATOM 862 N N . PHE A 1 107 ? 6.699 -1.435 -5.654 1.00 95.31 107 PHE A N 1
ATOM 863 C CA . PHE A 1 107 ? 5.342 -1.331 -6.190 1.00 95.31 107 PHE A CA 1
ATOM 864 C C . PHE A 1 107 ? 4.521 -2.640 -6.121 1.00 95.31 107 PHE A C 1
ATOM 866 O O . PHE A 1 107 ? 3.444 -2.629 -5.514 1.00 95.31 107 PHE A O 1
ATOM 873 N N . PRO A 1 108 ? 4.988 -3.793 -6.644 1.00 95.75 108 PRO A N 1
ATOM 874 C CA . PRO A 1 108 ? 4.241 -5.045 -6.560 1.00 95.75 108 PRO A CA 1
ATOM 875 C C . PRO A 1 108 ? 4.132 -5.574 -5.127 1.00 95.75 108 PRO A C 1
ATOM 877 O O . PRO A 1 108 ? 3.236 -6.366 -4.846 1.00 95.75 108 PRO A O 1
ATOM 880 N N . LEU A 1 109 ? 4.988 -5.139 -4.198 1.00 97.38 109 LEU A N 1
ATOM 881 C CA . LEU A 1 109 ? 4.925 -5.535 -2.788 1.00 97.38 109 LEU A CA 1
ATOM 882 C C . LEU A 1 109 ? 3.869 -4.757 -1.990 1.00 97.38 109 LEU A C 1
ATOM 884 O O . LEU A 1 109 ? 3.426 -5.248 -0.953 1.00 97.38 109 LEU A O 1
ATOM 888 N N . LEU A 1 110 ? 3.424 -3.587 -2.461 1.00 97.06 110 LEU A N 1
ATOM 889 C CA . LEU A 1 110 ? 2.410 -2.763 -1.789 1.00 97.06 110 LEU A CA 1
ATOM 890 C C . LEU A 1 110 ? 1.136 -3.535 -1.405 1.00 97.06 110 LEU A C 1
ATOM 892 O O . LEU A 1 110 ? 0.797 -3.537 -0.219 1.00 97.06 110 LEU A O 1
ATOM 896 N N . PRO A 1 111 ? 0.435 -4.235 -2.323 1.00 96.44 111 PRO A N 1
ATOM 897 C CA . PRO A 1 111 ? -0.785 -4.948 -1.952 1.00 96.44 111 PRO A CA 1
ATOM 898 C C . PRO A 1 111 ? -0.519 -6.063 -0.926 1.00 96.44 111 PRO A C 1
ATOM 900 O O . PRO A 1 111 ? -1.345 -6.283 -0.039 1.00 96.44 111 PRO A O 1
ATOM 903 N N . LEU A 1 112 ? 0.643 -6.731 -0.986 1.00 96.69 112 LEU A N 1
ATOM 904 C CA . LEU A 1 112 ? 1.043 -7.729 0.013 1.00 96.69 112 LEU A CA 1
ATOM 905 C C . LEU A 1 112 ? 1.255 -7.090 1.385 1.00 96.69 112 LEU A C 1
ATOM 907 O O . LEU A 1 112 ? 0.724 -7.587 2.377 1.00 96.69 112 LEU A O 1
ATOM 911 N N . VAL A 1 113 ? 2.005 -5.990 1.456 1.00 96.62 113 VAL A N 1
ATOM 912 C CA . VAL A 1 113 ? 2.235 -5.249 2.703 1.00 96.62 113 VAL A CA 1
ATOM 913 C C . VAL A 1 113 ? 0.912 -4.777 3.298 1.00 96.62 113 VAL A C 1
ATOM 915 O O . VAL A 1 113 ? 0.682 -4.957 4.493 1.00 96.62 113 VAL A O 1
ATOM 918 N N . PHE A 1 114 ? 0.005 -4.241 2.483 1.00 95.88 114 PHE A N 1
ATOM 919 C CA . PHE A 1 114 ? -1.276 -3.735 2.970 1.00 95.88 114 PHE A CA 1
ATOM 920 C C . PHE A 1 114 ? -2.163 -4.838 3.542 1.00 95.88 114 PHE A C 1
ATOM 922 O O . PHE A 1 114 ? -2.702 -4.685 4.636 1.00 95.88 114 PHE A O 1
ATOM 929 N N . VAL A 1 115 ? -2.266 -5.976 2.853 1.00 95.69 115 VAL A N 1
ATOM 930 C CA . VAL A 1 115 ? -3.037 -7.126 3.342 1.00 95.69 115 VAL A CA 1
ATOM 931 C C . VAL A 1 115 ? -2.392 -7.748 4.577 1.00 95.69 115 VAL A C 1
ATOM 933 O O . VAL A 1 115 ? -3.087 -8.031 5.547 1.00 95.69 115 VAL A O 1
ATOM 936 N N . THR A 1 116 ? -1.075 -7.958 4.575 1.00 94.50 116 THR A N 1
ATOM 937 C CA . THR A 1 116 ? -0.385 -8.616 5.696 1.00 94.50 116 THR A CA 1
ATOM 938 C C . THR A 1 116 ? -0.433 -7.777 6.964 1.00 94.50 116 THR A C 1
ATOM 940 O O . THR A 1 116 ? -0.829 -8.291 8.006 1.00 94.50 116 THR A O 1
ATOM 943 N N . THR A 1 117 ? -0.113 -6.483 6.887 1.00 92.88 117 THR A N 1
ATOM 944 C CA . THR A 1 117 ? -0.224 -5.570 8.038 1.00 92.88 117 THR A CA 1
ATOM 945 C C . THR A 1 117 ? -1.639 -5.563 8.593 1.00 92.88 117 THR A C 1
ATOM 947 O O . THR A 1 117 ? -1.817 -5.734 9.795 1.00 92.88 117 THR A O 1
ATOM 950 N N . PHE A 1 118 ? -2.649 -5.489 7.726 1.00 91.00 118 PHE A N 1
ATOM 951 C CA . PHE A 1 118 ? -4.042 -5.533 8.142 1.00 91.00 118 PHE A CA 1
ATOM 952 C C . PHE A 1 118 ? -4.420 -6.856 8.823 1.00 91.00 118 PHE A C 1
ATOM 954 O O . PHE A 1 118 ? -4.970 -6.841 9.922 1.00 91.00 118 PHE A O 1
ATOM 961 N N . VAL A 1 119 ? -4.112 -8.005 8.212 1.00 91.50 119 VAL A N 1
ATOM 962 C CA . VAL A 1 119 ? -4.443 -9.334 8.759 1.00 91.50 119 VAL A CA 1
ATOM 963 C C . VAL A 1 119 ? -3.767 -9.556 10.107 1.00 91.50 119 VAL A C 1
ATOM 965 O O . VAL A 1 119 ? -4.408 -10.032 11.044 1.00 91.50 119 VAL A O 1
ATOM 968 N N . VAL A 1 120 ? -2.489 -9.193 10.229 1.00 89.69 120 VAL A N 1
ATOM 969 C CA . VAL A 1 120 ? -1.748 -9.383 11.477 1.00 89.69 120 VAL A CA 1
ATOM 970 C C . VAL A 1 120 ? -2.260 -8.421 12.553 1.00 89.69 120 VAL A C 1
ATOM 972 O O . VAL A 1 120 ? -2.442 -8.847 13.693 1.00 89.69 120 VAL A O 1
ATOM 975 N N . THR A 1 121 ? -2.587 -7.167 12.223 1.00 87.94 121 THR A N 1
ATOM 976 C CA . THR A 1 121 ? -3.249 -6.263 13.178 1.00 87.94 121 THR A CA 1
ATOM 977 C C . THR A 1 121 ? -4.614 -6.785 13.601 1.00 87.94 121 THR A C 1
ATOM 979 O O . THR A 1 121 ? -4.896 -6.818 14.793 1.00 87.94 121 THR A O 1
ATOM 982 N N . TRP A 1 122 ? -5.448 -7.235 12.661 1.00 84.12 122 TRP A N 1
ATOM 983 C CA . TRP A 1 122 ? -6.760 -7.798 12.969 1.00 84.12 122 TRP A CA 1
ATOM 984 C C . TRP A 1 122 ? -6.637 -9.002 13.906 1.00 84.12 122 TRP A C 1
ATOM 986 O O . TRP A 1 122 ? -7.324 -9.080 14.920 1.00 84.12 122 TRP A O 1
ATOM 996 N N . TYR A 1 123 ? -5.718 -9.920 13.625 1.00 87.31 123 TYR A N 1
ATOM 997 C CA . TYR A 1 123 ? -5.505 -11.093 14.465 1.00 87.31 123 TYR A CA 1
ATOM 998 C C . TYR A 1 123 ? -5.030 -10.737 15.882 1.00 87.31 123 TYR A C 1
ATOM 1000 O O . TYR A 1 123 ? -5.582 -11.247 16.856 1.00 87.31 123 TYR A O 1
ATOM 1008 N N . ASN A 1 124 ? -4.058 -9.832 16.018 1.00 85.50 124 ASN A N 1
ATOM 1009 C CA . ASN A 1 124 ? -3.569 -9.396 17.332 1.00 85.50 124 ASN A CA 1
ATOM 1010 C C . ASN A 1 124 ? -4.617 -8.582 18.102 1.00 85.50 124 ASN A C 1
ATOM 1012 O O . ASN A 1 124 ? -4.736 -8.718 19.317 1.00 85.50 124 ASN A O 1
ATOM 1016 N N . SER A 1 125 ? -5.468 -7.837 17.392 1.00 79.88 125 SER A N 1
ATOM 1017 C CA . SER A 1 125 ? -6.605 -7.132 17.984 1.00 79.88 125 SER A CA 1
ATOM 1018 C C . SER A 1 125 ? -7.579 -8.082 18.691 1.00 79.88 125 SER A C 1
ATOM 1020 O O . SER A 1 125 ? -8.045 -7.794 19.791 1.00 79.88 125 SER A O 1
ATOM 1022 N N . LEU A 1 126 ? -7.828 -9.263 18.112 1.00 80.75 126 LEU A N 1
ATOM 1023 C CA . LEU A 1 126 ? -8.676 -10.292 18.725 1.00 80.75 126 LEU A CA 1
ATOM 1024 C C . LEU A 1 126 ? -8.045 -10.899 19.984 1.00 80.75 126 LEU A C 1
ATOM 1026 O O . LEU A 1 126 ? -8.769 -11.384 20.849 1.00 80.75 126 LEU A O 1
ATOM 1030 N N . GLN A 1 127 ? -6.715 -10.865 20.092 1.00 83.25 127 GLN A N 1
ATOM 1031 C CA . GLN A 1 127 ? -5.972 -11.333 21.264 1.00 83.25 127 GLN A CA 1
ATOM 1032 C C . GLN A 1 127 ? -5.762 -10.249 22.326 1.00 83.25 127 GLN A C 1
ATOM 1034 O O . GLN A 1 127 ? -5.247 -10.539 23.402 1.00 83.25 127 GLN A O 1
ATOM 1039 N N . GLY A 1 128 ? -6.159 -9.008 22.047 1.00 78.12 128 GLY A N 1
ATOM 1040 C CA . GLY A 1 128 ? -5.957 -7.887 22.956 1.00 78.12 128 GLY A CA 1
ATOM 1041 C C . GLY A 1 128 ? -4.564 -7.246 22.894 1.00 78.12 128 GLY A C 1
ATOM 1042 O O . GLY A 1 128 ? -4.299 -6.356 23.699 1.00 78.12 128 GLY A O 1
ATOM 1043 N N . ASP A 1 129 ? -3.698 -7.635 21.948 1.00 78.06 129 ASP A N 1
ATOM 1044 C CA . ASP A 1 129 ? -2.412 -6.967 21.692 1.00 78.06 129 ASP A CA 1
ATOM 1045 C C . ASP A 1 129 ? -2.606 -5.808 20.704 1.00 78.06 129 ASP A C 1
ATOM 1047 O O . ASP A 1 129 ? -2.515 -5.936 19.478 1.00 78.06 129 ASP A O 1
ATOM 1051 N N . TRP A 1 130 ? -2.934 -4.648 21.265 1.00 69.94 130 TRP A N 1
ATOM 1052 C CA . TRP A 1 130 ? -3.252 -3.444 20.500 1.00 69.94 130 TRP A CA 1
ATOM 1053 C C . TRP A 1 130 ? -2.015 -2.623 20.133 1.00 69.94 130 TRP A C 1
ATOM 1055 O O . TRP A 1 130 ? -2.041 -1.901 19.134 1.00 69.94 130 TRP A O 1
ATOM 1065 N N . GLU A 1 131 ? -0.920 -2.741 20.889 1.00 78.69 131 GLU A N 1
ATOM 1066 C CA . GLU A 1 131 ? 0.337 -2.055 20.571 1.00 78.69 131 GLU A CA 1
ATOM 1067 C C . GLU A 1 131 ? 0.919 -2.528 19.243 1.00 78.69 131 GLU A C 1
ATOM 1069 O O . GLU A 1 131 ? 1.532 -1.744 18.509 1.00 78.69 131 GLU A O 1
ATOM 1074 N N . PHE A 1 132 ? 0.681 -3.794 18.896 1.00 83.19 132 PHE A N 1
ATOM 1075 C CA . PHE A 1 132 ? 1.034 -4.320 17.590 1.00 83.19 132 PHE A CA 1
ATOM 1076 C C . PHE A 1 132 ? 0.395 -3.512 16.448 1.00 83.19 132 PHE A C 1
ATOM 1078 O O . PHE A 1 132 ? 1.054 -3.228 15.446 1.00 83.19 132 PHE A O 1
ATOM 1085 N N . GLY A 1 133 ? -0.858 -3.072 16.611 1.00 82.25 133 GLY A N 1
ATOM 1086 C CA . GLY A 1 133 ? -1.554 -2.236 15.630 1.00 82.25 133 GLY A CA 1
ATOM 1087 C C . GLY A 1 133 ? -0.794 -0.948 15.318 1.00 82.25 133 GLY A C 1
ATOM 1088 O O . GLY A 1 133 ? -0.606 -0.608 14.150 1.00 82.25 133 GLY A O 1
ATOM 1089 N N . ARG A 1 134 ? -0.244 -0.290 16.350 1.00 82.31 134 ARG A N 1
ATOM 1090 C CA . ARG A 1 134 ? 0.590 0.913 16.193 1.00 82.31 134 ARG A CA 1
ATOM 1091 C C . ARG A 1 134 ? 1.775 0.639 15.272 1.00 82.31 134 ARG A C 1
ATOM 1093 O O . ARG A 1 134 ? 1.982 1.354 14.295 1.00 82.31 134 ARG A O 1
ATOM 1100 N N . LYS A 1 135 ? 2.529 -0.420 15.568 1.00 88.38 135 LYS A N 1
ATOM 1101 C CA . LYS A 1 135 ? 3.727 -0.807 14.809 1.00 88.38 135 LYS A CA 1
ATOM 1102 C C . LYS A 1 135 ? 3.380 -1.173 13.364 1.00 88.38 135 LYS A C 1
ATOM 1104 O O . LYS A 1 135 ? 4.050 -0.723 12.439 1.00 88.38 135 LYS A O 1
ATOM 1109 N N . ALA A 1 136 ? 2.308 -1.937 13.166 1.00 89.81 136 ALA A N 1
ATOM 1110 C CA . ALA A 1 136 ? 1.837 -2.339 11.845 1.00 89.81 136 ALA A CA 1
ATOM 1111 C C . ALA A 1 136 ? 1.336 -1.152 11.008 1.00 89.81 136 ALA A C 1
ATOM 1113 O O . ALA A 1 136 ? 1.648 -1.081 9.824 1.00 89.81 136 ALA A O 1
ATOM 1114 N N . SER A 1 137 ? 0.621 -0.203 11.621 1.00 88.19 137 SER A N 1
ATOM 1115 C CA . SER A 1 137 ? 0.186 1.044 10.981 1.00 88.19 137 SER A CA 1
ATOM 1116 C C . SER A 1 137 ? 1.369 1.877 10.495 1.00 88.19 137 SER A C 1
ATOM 1118 O O . SER A 1 137 ? 1.405 2.284 9.334 1.00 88.19 137 SER A O 1
ATOM 1120 N N . ILE A 1 138 ? 2.368 2.071 11.365 1.00 89.69 138 ILE A N 1
ATOM 1121 C CA . ILE A 1 138 ? 3.597 2.791 11.023 1.00 89.69 138 ILE A CA 1
ATOM 1122 C C . ILE A 1 138 ? 4.282 2.094 9.852 1.00 89.69 138 ILE A C 1
ATOM 1124 O O . ILE A 1 138 ? 4.552 2.738 8.848 1.00 89.69 138 ILE A O 1
ATOM 1128 N N . PHE A 1 139 ? 4.496 0.777 9.923 1.00 93.25 139 PHE A N 1
ATOM 1129 C CA . PHE A 1 139 ? 5.129 0.042 8.829 1.00 93.25 139 PHE A CA 1
ATOM 1130 C C . PHE A 1 139 ? 4.341 0.147 7.513 1.00 93.25 139 PHE A C 1
ATOM 1132 O O . PHE A 1 139 ? 4.934 0.425 6.475 1.00 93.25 139 PHE A O 1
ATOM 1139 N N . HIS A 1 140 ? 3.015 -0.010 7.553 1.00 94.88 140 HIS A N 1
ATOM 1140 C CA . HIS A 1 140 ? 2.129 0.108 6.391 1.00 94.88 140 HIS A CA 1
ATOM 1141 C C . HIS A 1 140 ? 2.287 1.466 5.694 1.00 94.88 140 HIS A C 1
ATOM 1143 O O . HIS A 1 140 ? 2.527 1.537 4.487 1.00 94.88 140 HIS A O 1
ATOM 1149 N N . LEU A 1 141 ? 2.181 2.549 6.468 1.00 94.19 141 LEU A N 1
ATOM 1150 C CA . LEU A 1 141 ? 2.254 3.914 5.958 1.00 94.19 141 LEU A CA 1
ATOM 1151 C C . LEU A 1 141 ? 3.678 4.302 5.559 1.00 94.19 141 LEU A C 1
ATOM 1153 O O . LEU A 1 141 ? 3.858 4.964 4.543 1.00 94.19 141 LEU A O 1
ATOM 1157 N N . SER A 1 142 ? 4.695 3.878 6.311 1.00 94.69 142 SER A N 1
ATOM 1158 C CA . SER A 1 142 ? 6.098 4.127 5.973 1.00 94.69 142 SER A CA 1
ATOM 1159 C C . SER A 1 142 ? 6.506 3.403 4.697 1.00 94.69 142 SER A C 1
ATOM 1161 O O . SER A 1 142 ? 7.186 3.998 3.868 1.00 94.69 142 SER A O 1
ATOM 1163 N N . PHE A 1 143 ? 6.072 2.157 4.493 1.00 96.94 143 PHE A N 1
ATOM 1164 C CA . PHE A 1 143 ? 6.377 1.418 3.269 1.00 96.94 143 PHE A CA 1
ATOM 1165 C C . PHE A 1 143 ? 5.768 2.109 2.041 1.00 96.94 143 PHE A C 1
ATOM 1167 O O . PHE A 1 143 ? 6.471 2.350 1.058 1.00 96.94 143 PHE A O 1
ATOM 1174 N N . PHE A 1 144 ? 4.495 2.517 2.128 1.00 96.50 144 PHE A N 1
ATOM 1175 C CA . PHE A 1 144 ? 3.858 3.327 1.089 1.00 96.50 144 PHE A CA 1
ATOM 1176 C C . PHE A 1 144 ? 4.555 4.680 0.897 1.00 96.50 144 PHE A C 1
ATOM 1178 O O . PHE A 1 144 ? 4.830 5.078 -0.230 1.00 96.50 144 PHE A O 1
ATOM 1185 N N . GLY A 1 145 ? 4.877 5.376 1.989 1.00 95.75 145 GLY A N 1
ATOM 1186 C CA . GLY A 1 145 ? 5.525 6.684 1.963 1.00 95.75 145 GLY A CA 1
ATOM 1187 C C . GLY A 1 145 ? 6.906 6.648 1.313 1.00 95.75 145 GLY A C 1
ATOM 1188 O O . GLY A 1 145 ? 7.220 7.525 0.516 1.00 95.75 145 GLY A O 1
ATOM 1189 N N . VAL A 1 146 ? 7.712 5.618 1.585 1.00 97.12 146 VAL A N 1
ATOM 1190 C CA . VAL A 1 146 ? 9.013 5.423 0.929 1.00 97.12 146 VAL A CA 1
ATOM 1191 C C . VAL A 1 146 ? 8.830 5.161 -0.563 1.00 97.12 146 VAL A C 1
ATOM 1193 O O . VAL A 1 146 ? 9.480 5.830 -1.363 1.00 97.12 146 VAL A O 1
ATOM 1196 N N . TRP A 1 147 ? 7.918 4.261 -0.950 1.00 96.75 147 TRP A N 1
ATOM 1197 C CA . TRP A 1 147 ? 7.612 4.038 -2.367 1.00 96.75 147 TRP A CA 1
ATOM 1198 C C . TRP A 1 147 ? 7.169 5.337 -3.059 1.00 96.75 147 TRP A C 1
ATOM 1200 O O . TRP A 1 147 ? 7.670 5.673 -4.132 1.00 96.75 147 TRP A O 1
ATOM 1210 N N . TYR A 1 148 ? 6.292 6.116 -2.422 1.00 95.25 148 TYR A N 1
ATOM 1211 C CA . TYR A 1 148 ? 5.786 7.368 -2.976 1.00 95.25 148 TYR A CA 1
ATOM 1212 C C . TYR A 1 148 ? 6.879 8.441 -3.093 1.00 95.25 148 TYR A C 1
ATOM 1214 O O . TYR A 1 148 ? 6.976 9.104 -4.121 1.00 95.25 148 TYR A O 1
ATOM 1222 N N . LEU A 1 149 ? 7.755 8.584 -2.093 1.00 95.62 149 LEU A N 1
ATOM 1223 C CA . LEU A 1 149 ? 8.898 9.503 -2.152 1.00 95.62 149 LEU A CA 1
ATOM 1224 C C . LEU A 1 149 ? 9.870 9.137 -3.276 1.00 95.62 149 LEU A C 1
ATOM 1226 O O . LEU A 1 149 ? 10.333 10.021 -4.000 1.00 95.62 149 LEU A O 1
ATOM 1230 N N . LEU A 1 150 ? 10.157 7.843 -3.448 1.00 94.69 150 LEU A N 1
ATOM 1231 C CA . LEU A 1 150 ? 10.961 7.376 -4.573 1.00 94.69 150 LEU A CA 1
ATOM 1232 C C . LEU A 1 150 ? 10.261 7.693 -5.896 1.00 94.69 150 LEU A C 1
ATOM 1234 O O . LEU A 1 150 ? 10.888 8.272 -6.780 1.00 94.69 150 LEU A O 1
ATOM 1238 N N . SER A 1 151 ? 8.957 7.434 -5.992 1.00 92.06 151 SER A N 1
ATOM 1239 C CA . SER A 1 151 ? 8.161 7.727 -7.187 1.00 92.06 151 SER A CA 1
ATOM 1240 C C . SER 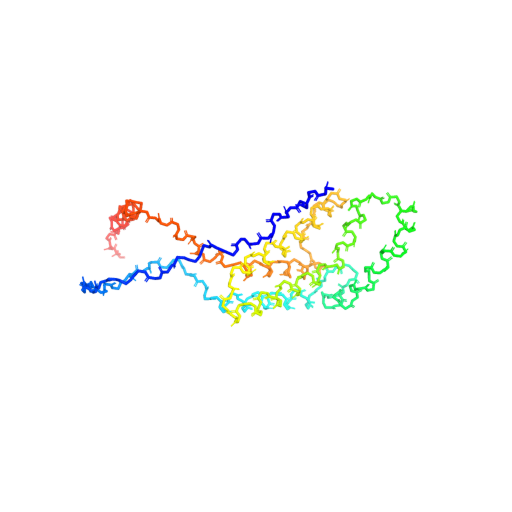A 1 151 ? 8.183 9.219 -7.538 1.00 92.06 151 SER A C 1
ATOM 1242 O O . SER A 1 151 ? 8.398 9.567 -8.696 1.00 92.06 151 SER A O 1
ATOM 1244 N N . ILE A 1 152 ? 8.062 10.115 -6.548 1.00 92.69 152 ILE A N 1
ATOM 1245 C CA . ILE A 1 152 ? 8.173 11.568 -6.758 1.00 92.69 152 ILE A CA 1
ATOM 1246 C C . ILE A 1 152 ? 9.547 11.943 -7.313 1.00 92.69 152 ILE A C 1
ATOM 1248 O O . ILE A 1 152 ? 9.641 12.795 -8.197 1.00 92.69 152 ILE A O 1
ATOM 1252 N N . SER A 1 153 ? 10.615 11.323 -6.805 1.00 89.50 153 SER A N 1
ATOM 1253 C CA . SER A 1 153 ? 11.977 11.629 -7.254 1.00 89.50 153 SER A CA 1
ATOM 1254 C C . SER A 1 153 ? 12.218 11.291 -8.730 1.00 89.50 153 SER A C 1
ATOM 1256 O O . SER A 1 153 ? 13.052 11.938 -9.357 1.00 89.50 153 SER A O 1
ATOM 1258 N N . GLN A 1 154 ? 11.482 10.315 -9.277 1.00 86.06 154 GLN A N 1
ATOM 1259 C CA . GLN A 1 154 ? 11.634 9.851 -10.659 1.00 86.06 154 GLN A CA 1
ATOM 1260 C C . GLN A 1 154 ? 10.612 10.499 -11.606 1.00 86.06 154 GLN A C 1
ATOM 1262 O O . GLN A 1 154 ? 10.965 10.963 -12.687 1.00 86.06 154 GLN A O 1
ATOM 1267 N N . TRP A 1 155 ? 9.347 10.578 -11.185 1.00 85.69 155 TRP A N 1
ATOM 1268 C CA . TRP A 1 155 ? 8.214 10.937 -12.047 1.00 85.69 155 TRP A CA 1
ATOM 1269 C C . TRP A 1 155 ? 7.600 12.309 -11.732 1.00 85.69 155 TRP A C 1
ATOM 1271 O O . TRP A 1 155 ? 6.731 12.783 -12.463 1.00 85.69 155 TRP A O 1
ATOM 1281 N N . GLY A 1 156 ? 8.056 12.973 -10.667 1.00 89.06 156 GLY A N 1
ATOM 1282 C CA . GLY A 1 156 ? 7.462 14.206 -10.157 1.00 89.06 156 GLY A CA 1
ATOM 1283 C C . GLY A 1 156 ? 6.271 13.956 -9.230 1.00 89.06 156 GLY A C 1
ATOM 1284 O O . GLY A 1 156 ? 5.885 12.828 -8.944 1.00 89.06 156 GLY A O 1
ATOM 1285 N N . LEU A 1 157 ? 5.695 15.036 -8.708 1.00 88.19 157 LEU A N 1
ATOM 1286 C CA . LEU A 1 157 ? 4.588 14.965 -7.758 1.00 88.19 157 LEU A CA 1
ATOM 1287 C C . LEU A 1 157 ? 3.281 14.565 -8.462 1.00 88.19 157 LEU A C 1
ATOM 1289 O O . LEU A 1 157 ? 2.855 15.243 -9.396 1.00 88.19 157 LEU A O 1
ATOM 1293 N N . PHE A 1 158 ? 2.622 13.509 -7.980 1.00 86.69 158 PHE A N 1
ATOM 1294 C CA . PHE A 1 158 ? 1.335 13.043 -8.500 1.00 86.69 158 PHE A CA 1
ATOM 1295 C C . PHE A 1 158 ? 0.354 12.736 -7.370 1.00 86.69 158 PHE A C 1
ATOM 1297 O O . PHE A 1 158 ? 0.729 12.326 -6.278 1.00 86.69 158 PHE A O 1
ATOM 1304 N N . PHE A 1 159 ? -0.926 12.933 -7.653 1.00 89.00 159 PHE A N 1
ATOM 1305 C CA . PHE A 1 159 ? -2.014 12.764 -6.697 1.00 89.00 159 PHE A CA 1
ATOM 1306 C C . PHE A 1 159 ? -2.928 11.605 -7.113 1.00 89.00 159 PHE A C 1
ATOM 1308 O O . PHE A 1 159 ? -2.830 11.144 -8.254 1.00 89.00 159 PHE A O 1
ATOM 1315 N N . PRO A 1 160 ? -3.815 11.136 -6.214 1.00 87.75 160 PRO A N 1
ATOM 1316 C CA . PRO A 1 160 ? -4.848 10.180 -6.578 1.00 87.75 160 PRO A CA 1
ATOM 1317 C C . PRO A 1 160 ? -5.635 10.638 -7.811 1.00 87.75 160 PRO A C 1
ATOM 1319 O O . PRO A 1 160 ? -6.162 11.751 -7.842 1.00 87.75 160 PRO A O 1
ATOM 1322 N N . ASP A 1 161 ? -5.746 9.763 -8.802 1.00 89.56 161 ASP A N 1
ATOM 1323 C CA . ASP A 1 161 ? -6.533 9.956 -10.013 1.00 89.56 161 ASP A CA 1
ATOM 1324 C C . ASP A 1 161 ? -7.408 8.726 -10.305 1.00 89.56 161 ASP A C 1
ATOM 1326 O O . ASP A 1 161 ? -7.465 7.766 -9.532 1.00 89.56 161 ASP A O 1
ATOM 1330 N N . SER A 1 162 ? -8.118 8.739 -11.434 1.00 86.00 162 SER A N 1
ATOM 1331 C CA . SER A 1 162 ? -9.008 7.640 -11.820 1.00 86.00 162 SER A CA 1
ATOM 1332 C C . SER A 1 162 ? -8.305 6.297 -12.039 1.00 86.00 162 SER A C 1
ATOM 1334 O O . SER A 1 162 ? -8.982 5.270 -12.033 1.00 86.00 162 SER A O 1
ATOM 1336 N N . TYR A 1 163 ? -6.988 6.291 -12.252 1.00 86.94 163 TYR A N 1
ATOM 1337 C CA . TYR A 1 163 ? -6.199 5.095 -12.534 1.00 86.94 163 TYR A CA 1
ATOM 1338 C C . TYR A 1 163 ? -5.504 4.533 -11.296 1.00 86.94 163 TYR A C 1
ATOM 1340 O O . TYR A 1 163 ? -5.089 3.380 -11.326 1.00 86.94 163 TYR A O 1
ATOM 1348 N N . ASN A 1 164 ? -5.366 5.300 -10.211 1.00 90.88 164 ASN A N 1
ATOM 1349 C CA . ASN A 1 164 ? -4.627 4.840 -9.033 1.00 90.88 164 ASN A CA 1
ATOM 1350 C C . ASN A 1 164 ? -5.316 5.090 -7.683 1.00 90.88 164 ASN A C 1
ATOM 1352 O O . ASN A 1 164 ? -4.752 4.741 -6.649 1.00 90.88 164 ASN A O 1
ATOM 1356 N N . TYR A 1 165 ? -6.526 5.658 -7.638 1.00 93.06 165 TYR A N 1
ATOM 1357 C CA . TYR A 1 165 ? -7.201 5.975 -6.369 1.00 93.06 165 TYR A CA 1
ATOM 1358 C C . TYR A 1 165 ? -7.344 4.775 -5.413 1.00 93.06 165 TYR A C 1
ATOM 1360 O O . TYR A 1 165 ? -7.311 4.965 -4.197 1.00 93.06 165 TYR A O 1
ATOM 1368 N N . GLY A 1 166 ? -7.456 3.544 -5.926 1.00 94.56 166 GLY A N 1
ATOM 1369 C CA . GLY A 1 166 ? -7.522 2.333 -5.105 1.00 94.56 166 GLY A CA 1
ATOM 1370 C C . GLY A 1 166 ? -6.271 2.115 -4.254 1.00 94.56 166 GLY A C 1
ATOM 1371 O O . GLY A 1 166 ? -6.387 1.788 -3.071 1.00 94.56 166 GLY A O 1
ATOM 1372 N N . LEU A 1 167 ? -5.089 2.397 -4.814 1.00 95.62 167 LEU A N 1
ATOM 1373 C CA . LEU A 1 167 ? -3.808 2.338 -4.107 1.00 95.62 167 LEU A CA 1
ATOM 1374 C C . LEU A 1 167 ? -3.797 3.285 -2.901 1.00 95.62 167 LEU A C 1
ATOM 1376 O O . LEU A 1 167 ? -3.422 2.892 -1.798 1.00 95.62 167 LEU A O 1
ATOM 1380 N N . TRP A 1 168 ? -4.259 4.518 -3.101 1.00 94.75 168 TRP A N 1
ATOM 1381 C CA . TRP A 1 168 ? -4.300 5.546 -2.063 1.00 94.75 168 TRP A CA 1
ATOM 1382 C C . TRP A 1 168 ? -5.284 5.218 -0.945 1.00 94.75 168 TRP A C 1
ATOM 1384 O O . TRP A 1 168 ? -4.970 5.402 0.229 1.00 94.75 168 TRP A O 1
ATOM 1394 N N . ILE A 1 169 ? -6.463 4.700 -1.295 1.00 94.19 169 ILE A N 1
ATOM 1395 C CA . ILE A 1 169 ? -7.456 4.266 -0.307 1.00 94.19 169 ILE A CA 1
ATOM 1396 C C . ILE A 1 169 ? -6.907 3.092 0.511 1.00 94.19 169 ILE A C 1
ATOM 1398 O O . ILE A 1 169 ? -7.041 3.079 1.736 1.00 94.19 169 ILE A O 1
ATOM 1402 N N . ALA A 1 170 ? -6.255 2.127 -0.145 1.00 95.56 170 ALA A N 1
ATOM 1403 C CA . ALA A 1 170 ? -5.646 0.996 0.541 1.00 95.56 170 ALA A CA 1
ATOM 1404 C C . ALA A 1 170 ? -4.514 1.447 1.478 1.00 95.56 170 ALA A C 1
ATOM 1406 O O . ALA A 1 170 ? -4.499 1.021 2.628 1.00 95.56 170 ALA A O 1
ATOM 1407 N N . ALA A 1 171 ? -3.655 2.377 1.051 1.00 93.19 171 ALA A N 1
ATOM 1408 C CA . ALA A 1 171 ? -2.623 2.965 1.906 1.00 93.19 171 ALA A CA 1
ATOM 1409 C C . ALA A 1 171 ? -3.219 3.717 3.114 1.00 93.19 171 ALA A C 1
ATOM 1411 O O . ALA A 1 171 ? -2.776 3.554 4.251 1.00 93.19 171 ALA A O 1
ATOM 1412 N N . ALA A 1 172 ? -4.269 4.514 2.893 1.00 90.81 172 ALA A N 1
ATOM 1413 C CA . ALA A 1 172 ? -4.944 5.263 3.952 1.00 90.81 172 ALA A CA 1
ATOM 1414 C C . ALA A 1 172 ? -5.651 4.348 4.966 1.00 90.81 172 ALA A C 1
ATOM 1416 O O . ALA A 1 172 ? -5.791 4.715 6.134 1.00 90.81 172 ALA A O 1
ATOM 1417 N N . SER A 1 173 ? -6.054 3.138 4.559 1.00 89.12 173 SER A N 1
ATOM 1418 C CA . SER A 1 173 ? -6.651 2.154 5.471 1.00 89.12 173 SER A CA 1
ATOM 1419 C C . SER A 1 173 ? -5.715 1.764 6.623 1.00 89.12 173 SER A C 1
ATOM 1421 O O . SER A 1 173 ? -6.194 1.438 7.714 1.00 89.12 173 SER A O 1
ATOM 1423 N N . GLY A 1 174 ? -4.397 1.890 6.419 1.00 80.31 174 GLY A N 1
ATOM 1424 C CA . GLY A 1 174 ? -3.368 1.700 7.437 1.00 80.31 174 GLY A CA 1
ATOM 1425 C C . GLY A 1 174 ? -3.482 2.652 8.630 1.00 80.31 174 GLY A C 1
ATOM 1426 O O . GLY A 1 174 ? -3.059 2.289 9.725 1.00 80.31 174 GLY A O 1
ATOM 1427 N N . ILE A 1 175 ? -4.101 3.830 8.478 1.00 75.38 175 ILE A N 1
ATOM 1428 C CA . ILE A 1 175 ? -4.276 4.808 9.569 1.00 75.38 175 ILE A CA 1
ATOM 1429 C C . ILE A 1 175 ? -5.139 4.226 10.694 1.00 75.38 175 ILE A C 1
ATOM 1431 O O . ILE A 1 175 ? -4.801 4.363 11.867 1.00 75.38 175 ILE A O 1
ATOM 1435 N N . GLY A 1 176 ? -6.214 3.510 10.357 1.00 61.69 176 GLY A N 1
ATOM 1436 C CA . GLY A 1 176 ? -7.061 2.872 11.370 1.00 61.69 176 GLY A CA 1
ATOM 1437 C C . GLY A 1 176 ? -6.446 1.614 12.000 1.00 61.69 176 GLY A C 1
ATOM 1438 O O . GLY A 1 176 ? -7.049 1.009 12.880 1.00 61.69 176 GLY A O 1
ATOM 1439 N N . LEU A 1 177 ? -5.221 1.231 11.624 1.00 64.31 177 LEU A N 1
ATOM 1440 C CA . LEU A 1 177 ? -4.449 0.246 12.387 1.00 64.31 177 LEU A CA 1
ATOM 1441 C C . LEU A 1 177 ? -3.801 0.873 13.641 1.00 64.31 177 LEU A C 1
ATOM 1443 O O . LEU A 1 177 ? -3.386 0.139 14.533 1.00 64.31 177 LEU A O 1
ATOM 1447 N N . HIS A 1 178 ? -3.733 2.209 13.750 1.00 65.62 178 HIS A N 1
ATOM 1448 C CA . HIS A 1 178 ? -3.066 2.923 14.842 1.00 65.62 178 HIS A CA 1
ATOM 1449 C C . HIS A 1 178 ? -3.995 3.179 16.049 1.00 65.62 178 HIS A C 1
ATOM 1451 O O . HIS A 1 178 ? -4.940 3.954 15.928 1.00 65.62 178 HIS A O 1
ATOM 1457 N N . PRO A 1 179 ? -3.709 2.658 17.257 1.00 52.12 179 PRO A N 1
ATOM 1458 C CA . PRO A 1 179 ? -4.508 2.921 18.464 1.00 52.12 179 PRO A CA 1
ATOM 1459 C C . PRO A 1 179 ? -4.467 4.387 18.918 1.00 52.12 179 PRO A C 1
ATOM 1461 O O . PRO A 1 179 ? -5.401 4.893 19.530 1.00 52.12 179 PRO A O 1
ATOM 1464 N N . THR A 1 180 ? -3.364 5.071 18.621 1.00 51.91 180 THR A N 1
ATOM 1465 C CA . THR A 1 180 ? -3.007 6.387 19.164 1.00 51.91 180 THR A CA 1
ATOM 1466 C C . THR A 1 180 ? -3.601 7.556 18.355 1.00 51.91 180 THR A C 1
ATOM 1468 O O . THR A 1 180 ? -3.698 8.664 18.871 1.00 51.91 180 THR A O 1
ATOM 1471 N N . VAL A 1 181 ? -4.132 7.310 17.143 1.00 50.75 181 VAL A N 1
ATOM 1472 C CA . VAL A 1 181 ? -4.956 8.308 16.412 1.00 50.75 181 VAL A CA 1
ATOM 1473 C C . VAL A 1 181 ? -6.287 8.569 17.148 1.00 50.75 181 VAL A C 1
ATOM 1475 O O . VAL A 1 181 ? -6.996 9.524 16.849 1.00 50.75 181 VAL A O 1
ATOM 1478 N N . TYR A 1 182 ? -6.600 7.755 18.161 1.00 49.56 182 TYR A N 1
ATOM 1479 C CA . TYR A 1 182 ? -7.862 7.766 18.894 1.00 49.56 182 TYR A CA 1
ATOM 1480 C C . TYR A 1 182 ? -7.713 8.191 20.361 1.00 49.56 182 TYR A C 1
ATOM 1482 O O . TYR A 1 182 ? -8.506 7.775 21.197 1.00 49.56 182 TYR A O 1
ATOM 1490 N N . GLY A 1 183 ? -6.714 9.015 20.692 1.00 41.09 183 GLY A N 1
ATOM 1491 C CA . GLY A 1 183 ? -6.638 9.625 22.024 1.00 41.09 183 GLY A CA 1
ATOM 1492 C C . GLY A 1 183 ? -6.207 8.677 23.144 1.00 41.09 183 GLY A C 1
ATOM 1493 O O . GLY A 1 183 ? -6.471 8.950 24.308 1.00 41.09 183 GLY A O 1
ATOM 1494 N N . LEU A 1 184 ? -5.467 7.612 22.826 1.00 42.28 184 LEU A N 1
ATOM 1495 C CA . LEU A 1 184 ? -4.477 7.110 23.779 1.00 42.28 184 LEU A CA 1
ATOM 1496 C C . LEU A 1 184 ? -3.313 8.104 23.770 1.00 42.28 184 LEU A C 1
ATOM 1498 O O . LEU A 1 184 ? -2.253 7.823 23.222 1.00 42.28 184 LEU A O 1
ATOM 1502 N N . VAL A 1 185 ? -3.535 9.298 24.331 1.00 39.50 185 VAL A N 1
ATOM 1503 C CA . VAL A 1 185 ? -2.443 9.959 25.042 1.00 39.50 185 VAL A CA 1
ATOM 1504 C C . VAL A 1 185 ? -1.958 8.878 25.990 1.00 39.50 185 VAL A C 1
ATOM 1506 O O . VAL A 1 185 ? -2.752 8.298 26.734 1.00 39.50 185 VAL A O 1
ATOM 1509 N N . GLU A 1 186 ? -0.704 8.477 25.818 1.00 40.75 186 GLU A N 1
ATOM 1510 C CA . GLU A 1 186 ? 0.020 7.747 26.842 1.00 40.75 186 GLU A CA 1
ATOM 1511 C C . GLU A 1 186 ? -0.326 8.502 28.122 1.00 40.75 186 GLU A C 1
ATOM 1513 O O . GLU A 1 186 ? -0.028 9.690 28.213 1.00 40.75 186 GLU A O 1
ATOM 1518 N N . LEU A 1 187 ? -1.111 7.895 29.022 1.00 40.38 187 LEU A N 1
ATOM 1519 C CA . LEU A 1 187 ? -1.384 8.449 30.347 1.00 40.38 187 LEU A CA 1
ATOM 1520 C C . LEU A 1 187 ? -0.063 8.370 31.121 1.00 40.38 187 LEU A C 1
ATOM 1522 O O . LEU A 1 187 ? 0.060 7.692 32.134 1.00 40.38 187 LEU A O 1
ATOM 1526 N N . GLU A 1 188 ? 0.961 9.017 30.582 1.00 40.59 188 GLU A N 1
ATOM 1527 C CA . GLU A 1 188 ? 2.164 9.427 31.248 1.00 40.59 188 GLU A CA 1
ATOM 1528 C C . GLU A 1 188 ? 1.701 10.585 32.127 1.00 40.59 188 GLU A C 1
ATOM 1530 O O . GLU A 1 188 ? 1.762 11.747 31.756 1.00 40.59 188 GLU A O 1
ATOM 1535 N N . VAL A 1 189 ? 1.046 10.192 33.224 1.00 50.84 189 VAL A N 1
ATOM 1536 C CA . VAL A 1 189 ? 0.859 10.941 34.463 1.00 50.84 189 VAL A CA 1
ATOM 1537 C C . VAL A 1 189 ? 0.753 12.451 34.230 1.00 50.84 189 VAL A C 1
ATOM 1539 O O . VAL A 1 189 ? 1.680 13.192 34.538 1.00 50.84 189 VAL A O 1
ATOM 1542 N N . LEU A 1 190 ? -0.384 12.907 33.692 1.00 50.88 190 LEU A N 1
ATOM 1543 C CA . LEU A 1 190 ? -0.751 14.311 33.861 1.00 50.88 190 LEU A CA 1
ATOM 1544 C C . LEU A 1 190 ? -0.891 14.531 35.366 1.00 50.88 190 LEU A C 1
ATOM 1546 O O . LEU A 1 190 ? -1.686 13.847 36.021 1.00 50.88 190 LEU A O 1
ATOM 1550 N N . ASP A 1 191 ? -0.064 15.410 35.922 1.00 57.81 191 ASP A N 1
ATOM 1551 C CA . ASP A 1 191 ? -0.160 15.759 37.328 1.00 57.81 191 ASP A CA 1
ATOM 1552 C C . ASP A 1 191 ? -1.455 16.550 37.593 1.00 57.81 191 ASP A C 1
ATOM 1554 O O . ASP A 1 191 ? -2.088 17.116 36.695 1.00 57.81 191 ASP A O 1
ATOM 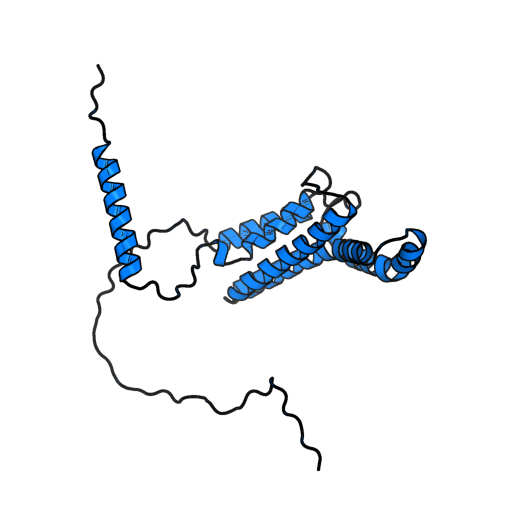1558 N N . GLU A 1 192 ? -1.915 16.530 38.845 1.00 57.88 192 GLU A N 1
ATOM 1559 C CA . GLU A 1 192 ? -3.173 17.178 39.242 1.00 57.88 192 GLU A CA 1
ATOM 1560 C C . GLU A 1 192 ? -3.175 18.691 38.942 1.00 57.88 192 GLU A C 1
ATOM 1562 O O . GLU A 1 192 ? -4.243 19.292 38.802 1.00 57.88 192 GLU A O 1
ATOM 1567 N N . GLU A 1 193 ? -1.994 19.302 38.808 1.00 58.66 193 GLU A N 1
ATOM 1568 C CA . GLU A 1 193 ? -1.809 20.724 38.521 1.00 58.66 193 GLU A CA 1
ATOM 1569 C C . GLU A 1 193 ? -2.109 21.045 37.049 1.00 58.66 193 GLU A C 1
ATOM 1571 O O . GLU A 1 193 ? -2.811 22.015 36.754 1.00 58.66 193 GLU A O 1
ATOM 1576 N N . GLU A 1 194 ? -1.675 20.198 36.113 1.00 58.41 194 GLU A N 1
ATOM 1577 C CA . GLU A 1 194 ? -1.981 20.357 34.690 1.00 58.41 194 GLU A CA 1
ATOM 1578 C C . GLU A 1 194 ? -3.476 20.123 34.399 1.00 58.41 194 GLU A C 1
ATOM 1580 O O . GLU A 1 194 ? -4.090 20.848 33.611 1.00 58.41 194 GLU A O 1
ATOM 1585 N N . ILE A 1 195 ? -4.110 19.194 35.127 1.00 59.12 195 ILE A N 1
ATOM 1586 C CA . ILE A 1 195 ? -5.565 18.965 35.076 1.00 59.12 195 ILE A CA 1
ATOM 1587 C C . ILE A 1 195 ? -6.339 20.177 35.624 1.00 59.12 195 ILE A C 1
ATOM 1589 O O . ILE A 1 195 ? -7.359 20.571 35.048 1.00 59.12 195 ILE A O 1
ATOM 1593 N N . ALA A 1 196 ? -5.865 20.789 36.714 1.00 63.97 196 ALA A N 1
ATOM 1594 C CA . ALA A 1 196 ? -6.499 21.962 37.314 1.00 63.97 196 ALA A CA 1
ATOM 1595 C C . ALA A 1 196 ? -6.427 23.194 36.397 1.00 63.97 196 ALA A C 1
ATOM 1597 O O . ALA A 1 196 ? -7.442 23.867 36.204 1.00 63.97 196 ALA A O 1
ATOM 1598 N N . ASN A 1 197 ? -5.276 23.435 35.762 1.00 65.00 197 ASN A N 1
ATOM 1599 C CA . ASN A 1 197 ? -5.093 24.547 34.824 1.00 65.00 197 ASN A CA 1
ATOM 1600 C C . ASN A 1 197 ? -6.022 24.428 33.602 1.00 65.00 197 ASN A C 1
ATOM 1602 O O . ASN A 1 197 ? -6.661 25.400 33.199 1.00 65.00 197 ASN A O 1
ATOM 1606 N N . LEU A 1 198 ? -6.178 23.218 33.053 1.00 57.47 198 LEU A N 1
ATOM 1607 C CA . LEU A 1 198 ? -7.095 22.966 31.935 1.00 57.47 198 LEU A CA 1
ATOM 1608 C C . LEU A 1 198 ? -8.575 23.128 32.327 1.00 57.47 198 LEU A C 1
ATOM 1610 O O . LEU A 1 198 ? -9.407 23.496 31.493 1.00 57.47 198 LEU A O 1
ATOM 1614 N N . ALA A 1 199 ? -8.925 22.860 33.588 1.00 59.31 199 ALA A N 1
ATOM 1615 C CA . ALA A 1 199 ? -10.274 23.074 34.105 1.00 59.31 199 ALA A CA 1
ATOM 1616 C C . ALA A 1 199 ? -10.590 24.565 34.328 1.00 59.31 199 ALA A C 1
ATOM 1618 O O . ALA A 1 199 ? -11.724 24.989 34.081 1.00 59.31 199 ALA A O 1
ATOM 1619 N N . GLU A 1 200 ? -9.606 25.359 34.754 1.00 63.44 200 GLU A N 1
ATOM 1620 C CA . GLU A 1 200 ? -9.746 26.803 34.970 1.00 63.44 200 GLU A CA 1
ATOM 1621 C C . GLU A 1 200 ? -9.929 27.560 33.645 1.00 63.44 200 GLU A C 1
ATOM 1623 O O . GLU A 1 200 ? -10.904 28.304 33.498 1.00 63.44 200 GLU A O 1
ATOM 1628 N N . ASP A 1 201 ? -9.104 27.266 32.632 1.00 57.38 201 ASP A N 1
ATOM 1629 C CA . ASP A 1 201 ? -9.238 27.839 31.282 1.00 57.38 201 ASP A CA 1
ATOM 1630 C C . ASP A 1 201 ? -10.604 27.513 30.645 1.00 57.38 201 ASP A C 1
ATOM 1632 O O . ASP A 1 201 ? -11.204 28.338 29.945 1.00 57.38 201 ASP A O 1
ATOM 1636 N N . ARG A 1 202 ? -11.154 26.323 30.927 1.00 55.09 202 ARG A N 1
ATOM 1637 C CA . ARG A 1 202 ? -12.484 25.920 30.445 1.00 55.09 202 ARG A CA 1
ATOM 1638 C C . ARG A 1 202 ? -13.610 26.700 31.119 1.00 55.09 202 ARG A C 1
ATOM 1640 O O . ARG A 1 202 ? -14.576 27.064 30.448 1.00 55.09 202 ARG A O 1
ATOM 1647 N N . ASN A 1 203 ? -13.519 26.931 32.427 1.00 60.12 203 ASN A N 1
ATOM 1648 C CA . ASN A 1 203 ? -14.538 27.683 33.160 1.00 60.12 203 ASN A CA 1
ATOM 1649 C C . ASN A 1 20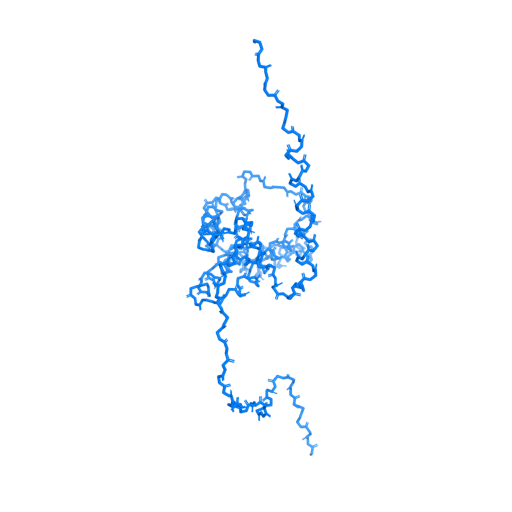3 ? -14.539 29.160 32.747 1.00 60.12 203 ASN A C 1
ATOM 1651 O O . ASN A 1 203 ? -15.614 29.712 32.527 1.00 60.12 203 ASN A O 1
ATOM 1655 N N . ALA A 1 204 ? -13.364 29.750 32.509 1.00 57.47 204 ALA A N 1
ATOM 1656 C CA . ALA A 1 204 ? -13.249 31.105 31.971 1.00 57.47 204 ALA A CA 1
ATOM 1657 C C . ALA A 1 204 ? -13.877 31.235 30.567 1.00 57.47 204 ALA A C 1
ATOM 1659 O O . ALA A 1 204 ? -14.558 32.217 30.267 1.00 57.47 204 ALA A O 1
ATOM 1660 N N . GLY A 1 205 ? -13.707 30.223 29.706 1.00 52.56 205 GLY A N 1
ATOM 1661 C CA . GLY A 1 205 ? -14.342 30.183 28.384 1.00 52.56 205 GLY A CA 1
ATOM 1662 C C . GLY A 1 205 ? -15.862 29.968 28.422 1.00 52.56 205 GLY A C 1
ATOM 1663 O O . GLY A 1 205 ? -16.582 30.507 27.579 1.00 52.56 205 GLY A O 1
ATOM 1664 N N . ALA A 1 206 ? -16.364 29.202 29.395 1.00 56.53 206 ALA A N 1
ATOM 1665 C CA . ALA A 1 206 ? -17.794 28.951 29.575 1.00 56.53 206 ALA A CA 1
ATOM 1666 C C . ALA A 1 206 ? -18.536 30.170 30.151 1.00 56.53 206 ALA A C 1
ATOM 1668 O O . ALA A 1 206 ? -19.627 30.486 29.678 1.00 56.53 206 ALA A O 1
ATOM 1669 N N . GLU A 1 207 ? -17.932 30.894 31.099 1.00 56.75 207 GLU A N 1
ATOM 1670 C CA . GLU A 1 207 ? -18.488 32.150 31.626 1.00 56.75 207 GLU A CA 1
ATOM 1671 C C . GLU A 1 207 ? -18.615 33.219 30.533 1.00 56.75 207 GLU A C 1
ATOM 1673 O O . GLU A 1 207 ? -19.644 33.888 30.435 1.00 56.75 207 GLU A O 1
ATOM 1678 N N . TRP A 1 208 ? -17.625 33.321 29.639 1.00 54.38 208 TRP A N 1
ATOM 1679 C CA . TRP A 1 208 ? -17.662 34.267 28.519 1.00 54.38 208 TRP A CA 1
ATOM 1680 C C . TRP A 1 208 ? -18.791 33.974 27.515 1.00 54.38 208 TRP A C 1
ATOM 1682 O O . TRP A 1 208 ? -19.356 34.891 26.917 1.00 54.38 208 TRP A O 1
ATOM 1692 N N . LEU A 1 209 ? -19.145 32.698 27.328 1.00 51.31 209 LEU A N 1
ATOM 1693 C CA . LEU A 1 209 ? -20.234 32.283 26.437 1.00 51.31 209 LEU A CA 1
ATOM 1694 C C . LEU A 1 209 ? -21.623 32.535 27.037 1.00 51.31 209 LEU A C 1
ATOM 1696 O O . LEU A 1 209 ? -22.543 32.881 26.292 1.00 51.31 209 LEU A O 1
ATOM 1700 N N . ASP A 1 210 ? -21.778 32.410 28.355 1.00 56.22 210 ASP A N 1
ATOM 1701 C CA . ASP A 1 210 ? -23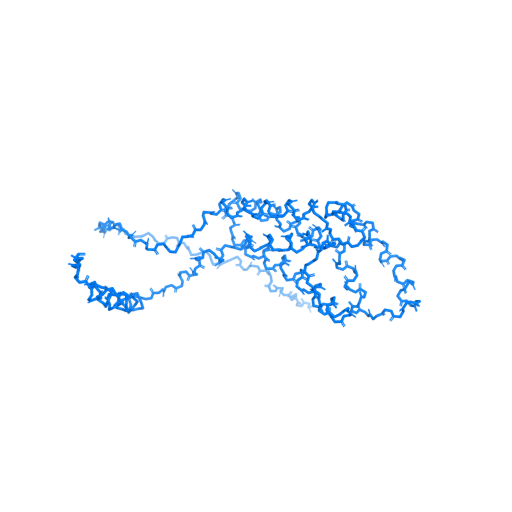.031 32.746 29.044 1.00 56.22 210 ASP A CA 1
ATOM 1702 C C . ASP A 1 210 ? -23.266 34.265 29.092 1.00 56.22 210 ASP A C 1
ATOM 1704 O O . ASP A 1 210 ? -24.399 34.723 28.926 1.00 56.22 210 ASP A O 1
ATOM 1708 N N . GLU A 1 211 ? -22.202 35.068 29.204 1.00 56.97 211 GLU A N 1
ATOM 1709 C CA . GLU A 1 211 ? -22.285 36.535 29.180 1.00 56.97 211 GLU A CA 1
ATOM 1710 C C . GLU A 1 211 ? -22.672 37.097 27.791 1.00 56.97 211 GLU A C 1
ATOM 1712 O O . GLU A 1 211 ? -23.182 38.214 27.679 1.00 56.97 211 GLU A O 1
ATOM 1717 N N . MET A 1 212 ? -22.512 36.305 26.720 1.00 51.50 212 MET A N 1
ATOM 1718 C CA . MET A 1 212 ? -22.897 36.665 25.347 1.00 51.50 212 MET A CA 1
ATOM 1719 C C . MET A 1 212 ? -24.328 36.271 24.937 1.00 51.50 212 MET A C 1
ATOM 1721 O O . MET A 1 212 ? -24.720 36.525 23.792 1.00 51.50 212 MET A O 1
ATOM 1725 N N . GLN A 1 213 ? -25.150 35.693 25.825 1.00 52.44 213 GLN A N 1
ATOM 1726 C CA . GLN A 1 213 ? -26.569 35.455 25.523 1.00 52.44 213 GLN A CA 1
ATOM 1727 C C . GLN A 1 213 ? -27.352 36.783 25.468 1.00 52.44 213 GLN A C 1
ATOM 1729 O O . GLN A 1 213 ? -27.827 37.313 26.471 1.00 52.44 213 GLN A O 1
ATOM 1734 N N . PHE A 1 214 ? -27.509 37.330 24.259 1.00 51.91 214 PHE A N 1
ATOM 1735 C CA . PHE A 1 214 ? -28.324 38.518 23.991 1.00 51.91 214 PHE A CA 1
ATOM 1736 C C . PHE A 1 214 ? -29.804 38.291 24.371 1.00 51.91 214 PHE A C 1
ATOM 1738 O O . PHE A 1 214 ? -30.397 37.298 23.937 1.00 51.91 214 PHE A O 1
ATOM 1745 N N . PRO A 1 215 ? -30.449 39.213 25.117 1.00 47.16 215 PRO A N 1
ATOM 1746 C CA . PRO A 1 215 ? -31.850 39.079 25.494 1.00 47.16 215 PRO A CA 1
ATOM 1747 C C . PRO A 1 215 ? -32.750 39.163 24.2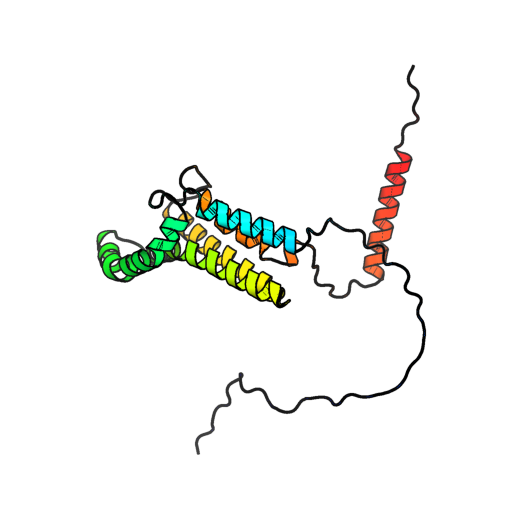58 1.00 47.16 215 PRO A C 1
ATOM 1749 O O . PRO A 1 215 ? -32.732 40.142 23.509 1.00 47.16 215 PRO A O 1
ATOM 1752 N N . GLY A 1 216 ? -33.562 38.126 24.065 1.00 52.12 216 GLY A N 1
ATOM 1753 C CA . GLY A 1 216 ? -34.608 38.109 23.056 1.00 52.12 216 GLY A CA 1
ATOM 1754 C C . GLY A 1 216 ? -35.597 39.252 23.269 1.00 52.12 216 GLY A C 1
ATOM 1755 O O . GLY A 1 216 ? -36.190 39.380 24.335 1.00 52.12 216 GLY A O 1
ATOM 1756 N N . ASN A 1 217 ? -35.794 40.054 22.229 1.00 40.78 217 ASN A N 1
ATOM 1757 C CA . ASN A 1 217 ? -37.035 40.778 21.990 1.00 40.78 217 ASN A CA 1
ATOM 1758 C C . ASN A 1 217 ? -37.190 40.970 20.478 1.00 40.78 217 ASN A C 1
ATOM 1760 O O . ASN A 1 217 ? -36.571 41.842 19.869 1.00 40.78 217 ASN A O 1
ATOM 1764 N N . LEU A 1 218 ? -38.012 40.106 19.885 1.00 44.41 218 LEU A N 1
ATOM 1765 C CA . LEU A 1 218 ? -38.657 40.344 18.597 1.00 44.41 218 LEU A CA 1
ATOM 1766 C C . LEU A 1 218 ? -39.712 41.451 18.787 1.00 44.41 218 LEU A C 1
ATOM 1768 O O . LEU A 1 218 ? -40.520 41.327 19.711 1.00 44.41 218 LEU A O 1
ATOM 1772 N N . PRO A 1 219 ? -39.757 42.498 17.948 1.00 49.44 219 PRO A N 1
ATOM 1773 C CA . PRO A 1 219 ? -41.019 43.120 17.569 1.00 49.44 219 PRO A CA 1
ATOM 1774 C C . PRO A 1 219 ? -41.767 42.277 16.525 1.00 49.44 219 PRO A C 1
ATOM 1776 O O . PRO A 1 219 ? -41.102 41.651 15.665 1.00 49.44 219 PRO A O 1
#

Radius of gyration: 26.84 Å; chains: 1; bounding box: 83×63×76 Å

pLDDT: mean 72.83, std 21.71, range [30.89, 97.62]